Protein AF-A0A812WTE7-F1 (afdb_monomer)

Sequence (264 aa):
MRVSRVVPVPRLCFVWAKAYVKGFHSCDSLLTLWAFVLYSMMILNFAKSTACGHRVMSTLCAWEPDPDFPHRAPLRVKLFNLLLPLFMFSWNAIGIHWARLSTAPQVPRLVCQEESQGVIDAILAFATVNIALTVFMFLNIVGLAYFFRMLLRMGVVQSSKAAPEGSLEASTEKVTAEAAKLADSPQCPICLEDFSDADESQEISRSQTMRKSPPHLDSLQSLPECTSKLSTVVRCKCHLQFFGRVLMAGVFWEFQIACCHEGP

Secondary structure (DSSP, 8-state):
-------SHHHHHHHHHHHHHTTGGGT-HHHHHHHHHHHHHHHHHHHHHSHHHHHHHHHHHT----SSS-PPPPHHHHHHHHHHHHHHHHHHHHHHHHHHHHT-TTS--HHHHHHHHHHHHHHHHHHHHHHHHHHHHHHHHHHHHHHHHHHHHTT----TTSPPTTHHHHH-----TT-TT----SB-TTT--BGGGS-GGGHHHHTTS-S-------------------------SSHHHHHHHHHHHSHHHHHHHHTT----

Radius of gyration: 29.05 Å; Cα contacts (8 Å, |Δi|>4): 75; chains: 1; bounding box: 59×69×78 Å

Mean predicted aligned error: 14.69 Å

pLDDT: mean 71.2, std 20.79, range [29.66, 96.19]

Structure (mmCIF, N/CA/C/O backbone):
data_AF-A0A812WTE7-F1
#
_entry.id   AF-A0A812WTE7-F1
#
loop_
_atom_site.group_PDB
_atom_site.id
_atom_site.type_symbol
_atom_site.label_atom_id
_atom_site.label_alt_id
_atom_site.label_comp_id
_atom_site.label_asym_id
_atom_site.label_entity_id
_atom_site.label_seq_id
_atom_site.pdbx_PDB_ins_code
_atom_site.Cartn_x
_atom_site.Cartn_y
_atom_site.Cartn_z
_atom_site.occupancy
_atom_site.B_iso_or_equiv
_atom_site.auth_seq_id
_atom_site.auth_comp_id
_atom_site.auth_asym_id
_atom_site.auth_atom_id
_atom_site.pdbx_PDB_model_num
ATOM 1 N N . MET A 1 1 ? 5.191 29.343 -5.037 1.00 33.34 1 MET A N 1
ATOM 2 C CA . MET A 1 1 ? 4.428 29.014 -3.812 1.00 33.34 1 MET A CA 1
ATOM 3 C C . MET A 1 1 ? 4.427 27.502 -3.612 1.00 33.34 1 MET A C 1
ATOM 5 O O . MET A 1 1 ? 3.840 26.795 -4.419 1.00 33.34 1 MET A O 1
ATOM 9 N N . ARG A 1 2 ? 5.136 26.982 -2.599 1.00 36.09 2 ARG A N 1
ATOM 10 C CA . ARG A 1 2 ? 5.030 25.570 -2.192 1.00 36.09 2 ARG A CA 1
ATOM 11 C C . ARG A 1 2 ? 3.821 25.459 -1.276 1.00 36.09 2 ARG A C 1
ATOM 13 O O . ARG A 1 2 ? 3.904 25.831 -0.112 1.00 36.09 2 ARG A O 1
ATOM 20 N N . VAL A 1 3 ? 2.699 24.983 -1.808 1.00 37.34 3 VAL A N 1
ATOM 21 C CA . VAL A 1 3 ? 1.580 24.547 -0.972 1.00 37.34 3 VAL A CA 1
ATOM 22 C C . VAL A 1 3 ? 2.053 23.281 -0.267 1.00 37.34 3 VAL A C 1
ATOM 24 O O . VAL A 1 3 ? 1.977 22.183 -0.817 1.00 37.34 3 VAL A O 1
ATOM 27 N N . SER A 1 4 ? 2.615 23.445 0.929 1.00 40.03 4 SER A N 1
ATOM 28 C CA . SER A 1 4 ? 2.813 22.350 1.870 1.00 40.03 4 SER A CA 1
ATOM 29 C C . SER A 1 4 ? 1.424 21.855 2.254 1.00 40.03 4 SER A C 1
ATOM 31 O O . SER A 1 4 ? 0.828 22.338 3.212 1.00 40.03 4 SER A O 1
ATOM 33 N N . ARG A 1 5 ? 0.866 20.939 1.452 1.00 46.59 5 ARG A N 1
ATOM 34 C CA . ARG A 1 5 ? -0.307 20.155 1.836 1.00 46.59 5 ARG A CA 1
ATOM 35 C C . ARG A 1 5 ? 0.130 19.345 3.042 1.00 46.59 5 ARG A C 1
ATOM 37 O O . ARG A 1 5 ? 0.776 18.310 2.895 1.00 46.59 5 ARG A O 1
ATOM 44 N N . VAL A 1 6 ? -0.126 19.894 4.226 1.00 42.09 6 VAL A N 1
ATOM 45 C CA . VAL A 1 6 ? 0.035 19.197 5.494 1.00 42.09 6 VAL A CA 1
ATOM 46 C C . VAL A 1 6 ? -0.767 17.917 5.348 1.00 42.09 6 VAL A C 1
ATOM 48 O O . VAL A 1 6 ? -1.988 17.953 5.212 1.00 42.09 6 VAL A O 1
ATOM 51 N N . VAL A 1 7 ? -0.032 16.811 5.250 1.00 48.34 7 VAL A N 1
ATOM 52 C CA . VAL A 1 7 ? -0.570 15.466 5.107 1.00 48.34 7 VAL A CA 1
ATOM 53 C C . VAL A 1 7 ? -1.540 15.279 6.269 1.00 48.34 7 VAL A C 1
ATOM 55 O O . VAL A 1 7 ? -1.127 15.487 7.400 1.00 48.34 7 VAL A O 1
ATOM 58 N N . PRO A 1 8 ? -2.808 14.954 6.033 1.00 56.16 8 PRO A N 1
ATOM 59 C CA . PRO A 1 8 ? -3.830 14.881 7.084 1.00 56.16 8 PRO A CA 1
ATOM 60 C C . PRO A 1 8 ? -3.852 13.548 7.871 1.00 56.16 8 PRO A C 1
ATOM 62 O O . PRO A 1 8 ? -4.651 13.375 8.790 1.00 56.16 8 PRO A O 1
ATOM 65 N N . VAL A 1 9 ? -2.886 12.658 7.622 1.00 57.25 9 VAL A N 1
ATOM 66 C CA . VAL A 1 9 ? -2.536 11.490 8.463 1.00 57.25 9 VAL A CA 1
ATOM 67 C C . VAL A 1 9 ? -2.449 11.791 9.979 1.00 57.25 9 VAL A C 1
ATOM 69 O O . VAL A 1 9 ? -2.986 11.009 10.764 1.00 57.25 9 VAL A O 1
ATOM 72 N N . PRO A 1 10 ? -1.874 12.921 10.440 1.00 64.88 10 PRO A N 1
ATOM 73 C CA . PRO A 1 10 ? -1.821 13.276 11.854 1.00 64.88 10 PRO A CA 1
ATOM 74 C C . PRO A 1 10 ? -3.201 13.464 12.484 1.00 64.88 10 PRO A C 1
ATOM 76 O O . PRO A 1 10 ? -3.334 13.254 13.684 1.00 64.88 10 PRO A O 1
ATOM 79 N N . ARG A 1 11 ? -4.239 13.830 11.711 1.00 66.25 11 ARG A N 1
ATOM 80 C CA . ARG A 1 11 ? -5.594 14.013 12.256 1.00 66.25 11 ARG A CA 1
ATOM 81 C C . ARG A 1 11 ? -6.231 12.683 12.645 1.00 66.25 11 ARG A C 1
ATOM 83 O O . ARG A 1 11 ? -6.801 12.601 13.725 1.00 66.25 11 ARG A O 1
ATOM 90 N N . LEU A 1 12 ? -6.065 11.638 11.832 1.00 66.25 12 LEU A N 1
ATOM 91 C CA . LEU A 1 12 ? -6.505 10.282 12.184 1.00 66.25 12 LEU A CA 1
ATOM 92 C C . LEU A 1 12 ? -5.739 9.750 13.398 1.00 66.25 12 LEU A C 1
ATOM 94 O O . LEU A 1 12 ? -6.355 9.212 14.312 1.00 66.25 12 LEU A O 1
ATOM 98 N N . CYS A 1 13 ? -4.417 9.956 13.466 1.00 69.19 13 CYS A N 1
ATOM 99 C CA . CYS A 1 13 ? -3.645 9.656 14.680 1.00 69.19 13 CYS A CA 1
ATOM 100 C C . CYS A 1 13 ? -4.197 10.379 15.906 1.00 69.19 13 CYS A C 1
ATOM 102 O O . CYS A 1 13 ? -4.278 9.794 16.977 1.00 69.19 13 CYS A O 1
ATOM 104 N N . PHE A 1 14 ? -4.580 11.644 15.752 1.00 71.75 14 PHE A N 1
ATOM 105 C CA . PHE A 1 14 ? -5.046 12.468 16.857 1.00 71.75 14 PHE A CA 1
ATOM 106 C C . PHE A 1 14 ? -6.433 12.056 17.363 1.00 71.75 14 PHE A C 1
ATOM 108 O O . PHE A 1 14 ? -6.634 11.961 18.573 1.00 71.75 14 PHE A O 1
ATOM 115 N N . VAL A 1 15 ? -7.375 11.769 16.457 1.00 73.19 15 VAL A N 1
ATOM 116 C CA . VAL A 1 15 ? -8.711 11.257 16.814 1.00 73.19 15 VAL A CA 1
ATOM 117 C C . VAL A 1 15 ? -8.585 9.937 17.567 1.00 73.19 15 VAL A C 1
ATOM 119 O O . VAL A 1 15 ? -9.208 9.753 18.610 1.00 73.19 15 VAL A O 1
ATOM 122 N N . TRP A 1 16 ? -7.718 9.047 17.093 1.00 74.06 16 TRP A N 1
ATOM 123 C CA . TRP A 1 16 ? -7.553 7.736 17.703 1.00 74.06 16 TRP A CA 1
ATOM 124 C C . TRP A 1 16 ? -6.757 7.774 19.003 1.00 74.06 16 TRP A C 1
ATOM 126 O O . TRP A 1 16 ? -7.120 7.098 19.955 1.00 74.06 16 TRP A O 1
ATOM 136 N N . ALA A 1 17 ? -5.736 8.629 19.105 1.00 77.88 17 ALA A N 1
ATOM 137 C CA . ALA A 1 17 ? -5.057 8.890 20.371 1.00 77.88 17 ALA A CA 1
ATOM 138 C C . ALA A 1 17 ? -6.042 9.415 21.427 1.00 77.88 17 ALA A C 1
ATOM 140 O O . ALA A 1 17 ? -6.010 8.969 22.570 1.00 77.88 17 ALA A O 1
ATOM 141 N N . LYS A 1 18 ? -6.972 10.303 21.043 1.00 79.50 18 LYS A N 1
ATOM 142 C CA . LYS A 1 18 ? -8.054 10.744 21.935 1.00 79.50 18 LYS A CA 1
ATOM 143 C C . LYS A 1 18 ? -8.987 9.598 22.332 1.00 79.50 18 LYS A C 1
ATOM 145 O O . LYS A 1 18 ? -9.309 9.489 23.512 1.00 79.50 18 LYS A O 1
ATOM 150 N N . ALA A 1 19 ? -9.401 8.753 21.387 1.00 73.88 19 ALA A N 1
ATOM 151 C CA . ALA A 1 19 ? -10.236 7.584 21.676 1.00 73.88 19 ALA A CA 1
ATOM 152 C C . ALA A 1 19 ? -9.528 6.597 22.625 1.00 73.88 19 ALA A C 1
ATOM 154 O O . ALA A 1 19 ? -10.125 6.113 23.582 1.00 73.88 19 ALA A O 1
ATOM 155 N N . TYR A 1 20 ? -8.230 6.371 22.419 1.00 78.50 20 TYR A N 1
ATOM 156 C CA . TYR A 1 20 ? -7.406 5.503 23.254 1.00 78.50 20 TYR A CA 1
ATOM 157 C C . TYR A 1 20 ? -7.292 6.017 24.696 1.00 78.50 20 TYR A C 1
ATOM 159 O O . TYR A 1 20 ? -7.477 5.254 25.645 1.00 78.50 20 TYR A O 1
ATOM 167 N N . VAL A 1 21 ? -7.046 7.323 24.869 1.00 78.56 21 VAL A N 1
ATOM 168 C CA . VAL A 1 21 ? -6.943 7.971 26.191 1.00 78.56 21 VAL A CA 1
ATOM 169 C C . VAL A 1 21 ? -8.254 7.882 26.977 1.00 78.56 21 VAL A C 1
ATOM 171 O O . VAL A 1 21 ? -8.219 7.783 28.199 1.00 78.56 21 VAL A O 1
ATOM 174 N N . LYS A 1 22 ? -9.405 7.847 26.297 1.00 81.38 22 LYS A N 1
ATOM 175 C CA . LYS A 1 22 ? -10.724 7.709 26.934 1.00 81.38 22 LYS A CA 1
ATOM 176 C C . LYS A 1 22 ? -11.049 6.295 27.445 1.00 81.38 22 LYS A C 1
ATOM 178 O O . LYS A 1 22 ? -12.164 6.063 27.885 1.00 81.38 22 LYS A O 1
ATOM 183 N N . GLY A 1 23 ? -10.100 5.355 27.430 1.00 77.00 23 GLY A N 1
ATOM 184 C CA . GLY A 1 23 ? -10.293 4.037 28.048 1.00 77.00 23 GLY A CA 1
ATOM 185 C C . GLY A 1 23 ? -10.816 2.950 27.109 1.00 77.00 23 GLY A C 1
ATOM 186 O O . GLY A 1 23 ? -11.170 1.876 27.571 1.00 77.00 23 GLY A O 1
ATOM 187 N N . PHE A 1 24 ? -10.788 3.165 25.791 1.00 77.25 24 PHE A N 1
ATOM 188 C CA . PHE A 1 24 ? -11.260 2.192 24.793 1.00 77.25 24 PHE A CA 1
ATOM 189 C C . PHE A 1 24 ? -10.605 0.792 24.904 1.00 77.25 24 PHE A C 1
ATOM 191 O O . PHE A 1 24 ? -11.204 -0.219 24.535 1.00 77.25 24 PHE A O 1
ATOM 198 N N . HIS A 1 25 ? -9.393 0.710 25.467 1.00 78.25 25 HIS A N 1
ATOM 199 C CA . HIS A 1 25 ? -8.638 -0.537 25.635 1.00 78.25 25 HIS A CA 1
ATOM 200 C C . HIS A 1 25 ? -9.327 -1.584 26.529 1.00 78.25 25 HIS A C 1
ATOM 202 O O . HIS A 1 25 ? -9.076 -2.775 26.355 1.00 78.25 25 HIS A O 1
ATOM 208 N N . SER A 1 26 ? -10.176 -1.170 27.476 1.00 81.69 26 SER A N 1
ATOM 209 C CA . SER A 1 26 ? -10.893 -2.093 28.369 1.00 81.69 26 SER A CA 1
ATOM 210 C C . SER A 1 26 ? -12.128 -2.712 27.709 1.00 81.69 26 SER A C 1
ATOM 212 O O . SER A 1 26 ? -12.563 -3.790 28.110 1.00 81.69 26 SER A O 1
ATOM 214 N N . CYS A 1 27 ? -12.665 -2.056 26.678 1.00 81.81 27 CYS A N 1
ATOM 215 C CA . CYS A 1 27 ? -13.905 -2.441 26.017 1.00 81.81 27 CYS A CA 1
ATOM 216 C C . CYS A 1 27 ? -13.696 -3.442 24.879 1.00 81.81 27 CYS A C 1
ATOM 218 O O . CYS A 1 27 ? -14.441 -4.417 24.788 1.00 81.81 27 CYS A O 1
ATOM 220 N N . ASP A 1 28 ? -12.688 -3.226 24.025 1.00 85.44 28 ASP A N 1
ATOM 221 C CA . ASP A 1 28 ? -12.445 -4.084 22.862 1.00 85.44 28 ASP A CA 1
ATOM 222 C C . ASP A 1 28 ? -10.952 -4.243 22.546 1.00 85.44 28 ASP A C 1
ATOM 224 O O . ASP A 1 28 ? -10.323 -3.457 21.825 1.00 85.44 28 ASP A O 1
ATOM 228 N N . SER A 1 29 ? -10.372 -5.322 23.076 1.00 89.88 29 SER A N 1
ATOM 229 C CA . SER A 1 29 ? -8.964 -5.679 22.877 1.00 89.88 29 SER A CA 1
ATOM 230 C C . SER A 1 29 ? -8.633 -5.988 21.414 1.00 89.88 29 SER A C 1
ATOM 232 O O . SER A 1 29 ? -7.568 -5.601 20.934 1.00 89.88 29 SER A O 1
ATOM 234 N N . LEU A 1 30 ? -9.552 -6.622 20.676 1.00 91.62 30 LEU A N 1
ATOM 235 C CA . LEU A 1 30 ? -9.362 -6.965 19.262 1.00 91.62 30 LEU A CA 1
ATOM 236 C C . LEU A 1 30 ? -9.292 -5.721 18.372 1.00 91.62 30 LEU A C 1
ATOM 238 O O . LEU A 1 30 ? -8.379 -5.589 17.558 1.00 91.62 30 LEU A O 1
ATOM 242 N N . LEU A 1 31 ? -10.217 -4.776 18.553 1.00 90.06 31 LEU A N 1
ATOM 243 C CA . LEU A 1 31 ? -10.244 -3.541 17.767 1.00 90.06 31 LEU A CA 1
ATOM 244 C C . LEU A 1 31 ? -9.063 -2.623 18.122 1.00 90.06 31 LEU A C 1
ATOM 246 O O . LEU A 1 31 ? -8.487 -1.968 17.251 1.00 90.06 31 LEU A O 1
ATOM 250 N N . THR A 1 32 ? -8.647 -2.644 19.390 1.00 90.44 32 THR A N 1
ATOM 251 C CA . THR A 1 32 ? -7.436 -1.963 19.862 1.00 90.44 32 THR A CA 1
ATOM 252 C C . THR A 1 32 ? -6.178 -2.552 19.217 1.00 90.44 32 THR A C 1
ATOM 254 O O . THR A 1 32 ? -5.343 -1.801 18.709 1.00 90.44 32 THR A O 1
ATOM 257 N N . LEU A 1 33 ? -6.052 -3.885 19.165 1.00 92.69 33 LEU A N 1
ATOM 258 C CA . LEU A 1 33 ? -4.953 -4.570 18.478 1.00 92.69 33 LEU A CA 1
ATOM 259 C C . LEU A 1 33 ? -4.942 -4.241 16.981 1.00 92.69 33 LEU A C 1
ATOM 261 O O . LEU A 1 33 ? -3.888 -3.926 16.423 1.00 92.69 33 LEU A O 1
ATOM 265 N N . TRP A 1 34 ? -6.113 -4.283 16.339 1.00 93.75 34 TRP A N 1
ATOM 266 C CA . TRP A 1 34 ? -6.269 -3.938 14.929 1.00 93.75 34 TRP A CA 1
ATOM 267 C C . TRP A 1 34 ? -5.695 -2.558 14.620 1.00 93.75 34 TRP A C 1
ATOM 269 O O . TRP A 1 34 ? -4.848 -2.409 13.733 1.00 93.75 34 TRP A O 1
ATOM 279 N N . ALA A 1 35 ? -6.117 -1.561 15.388 1.00 90.44 35 ALA A N 1
ATOM 280 C CA . ALA A 1 35 ? -5.677 -0.199 15.187 1.00 90.44 35 ALA A CA 1
ATOM 281 C C . ALA A 1 35 ? -4.197 -0.015 15.524 1.00 90.44 35 ALA A C 1
ATOM 283 O O . ALA A 1 35 ? -3.497 0.658 14.776 1.00 90.44 35 ALA A O 1
ATOM 284 N N . PHE A 1 36 ? -3.682 -0.644 16.585 1.00 90.44 36 PHE A N 1
ATOM 285 C CA . PHE A 1 36 ? -2.260 -0.573 16.928 1.00 90.44 36 PHE A CA 1
ATOM 286 C C . PHE A 1 36 ? -1.365 -1.061 15.780 1.00 90.44 36 PHE A C 1
ATOM 288 O O . PHE A 1 36 ? -0.376 -0.409 15.427 1.00 90.44 36 PHE A O 1
ATOM 295 N N . VAL A 1 37 ? -1.733 -2.179 15.150 1.00 91.75 37 VAL A N 1
ATOM 296 C CA . VAL A 1 37 ? -1.025 -2.702 13.973 1.00 91.75 37 VAL A CA 1
ATOM 297 C C . VAL A 1 37 ? -1.152 -1.737 12.795 1.00 91.75 37 VAL A C 1
ATOM 299 O O . VAL A 1 37 ? -0.158 -1.463 12.121 1.00 91.75 37 VAL A O 1
ATOM 302 N N . LEU A 1 38 ? -2.336 -1.162 12.574 1.00 90.31 38 LEU A N 1
ATOM 303 C CA . LEU A 1 38 ? -2.559 -0.189 11.507 1.00 90.31 38 LEU A CA 1
ATOM 304 C C . LEU A 1 38 ? -1.720 1.087 11.692 1.00 90.31 38 LEU A C 1
ATOM 306 O O . LEU A 1 38 ? -1.078 1.546 10.746 1.00 90.31 38 LEU A O 1
ATOM 310 N N . TYR A 1 39 ? -1.658 1.620 12.914 1.00 86.94 39 TYR A N 1
ATOM 311 C CA . TYR A 1 39 ? -0.809 2.758 13.267 1.00 86.94 39 TYR A CA 1
ATOM 312 C C . TYR A 1 39 ? 0.662 2.444 13.073 1.00 86.94 39 TYR A C 1
ATOM 314 O O . TYR A 1 39 ? 1.380 3.229 12.455 1.00 86.94 39 TYR A O 1
ATOM 322 N N . SER A 1 40 ? 1.102 1.281 13.545 1.00 88.88 40 SER A N 1
ATOM 323 C CA . SER A 1 40 ? 2.483 0.833 13.385 1.00 88.88 40 SER A CA 1
ATOM 324 C C . SER A 1 40 ? 2.857 0.734 11.904 1.00 88.88 40 SER A C 1
ATOM 326 O O . SER A 1 40 ? 3.875 1.279 11.485 1.00 88.88 40 SER A O 1
ATOM 328 N N . MET A 1 41 ? 1.994 0.141 11.073 1.00 87.38 41 MET A N 1
ATOM 329 C CA . MET A 1 41 ? 2.184 0.072 9.619 1.00 87.38 41 MET A CA 1
ATOM 330 C C . MET A 1 41 ? 2.201 1.453 8.962 1.00 87.38 41 MET A C 1
ATOM 332 O O . MET A 1 41 ? 3.002 1.706 8.061 1.00 87.38 41 MET A O 1
ATOM 336 N N . MET A 1 42 ? 1.354 2.377 9.409 1.00 84.62 42 MET A N 1
ATOM 337 C CA . MET A 1 42 ? 1.340 3.746 8.902 1.00 84.62 42 MET A CA 1
ATOM 338 C C . MET A 1 42 ? 2.624 4.503 9.261 1.00 84.62 42 MET A C 1
ATOM 340 O O . MET A 1 42 ? 3.192 5.176 8.401 1.00 84.62 42 MET A O 1
ATOM 344 N N . ILE A 1 43 ? 3.124 4.343 10.489 1.00 85.38 43 ILE A N 1
ATOM 345 C CA . ILE A 1 43 ? 4.408 4.900 10.930 1.00 85.38 43 ILE A CA 1
ATOM 346 C C . ILE A 1 43 ? 5.551 4.306 10.107 1.00 85.38 43 ILE A C 1
ATOM 348 O O . ILE A 1 43 ? 6.399 5.057 9.636 1.00 85.38 43 ILE A O 1
ATOM 352 N N . LEU A 1 44 ? 5.559 2.993 9.863 1.00 83.00 44 LEU A N 1
ATOM 353 C CA . LEU A 1 44 ? 6.568 2.340 9.022 1.00 83.00 44 LEU A CA 1
ATOM 354 C C . LEU A 1 44 ? 6.524 2.847 7.574 1.00 83.00 44 LEU A C 1
ATOM 356 O O . LEU A 1 44 ? 7.567 3.141 6.990 1.00 83.00 44 LEU A O 1
ATOM 360 N N . ASN A 1 45 ? 5.330 3.012 6.999 1.00 82.31 45 ASN A N 1
ATOM 361 C CA . ASN A 1 45 ? 5.157 3.578 5.659 1.00 82.31 45 ASN A CA 1
ATOM 362 C C . ASN A 1 45 ? 5.612 5.040 5.588 1.00 82.31 45 ASN A C 1
ATOM 364 O O . ASN A 1 45 ? 6.260 5.444 4.620 1.00 82.31 45 ASN A O 1
ATOM 368 N N . PHE A 1 46 ? 5.327 5.829 6.625 1.00 83.44 46 PHE A N 1
ATOM 369 C CA . PHE A 1 46 ? 5.820 7.196 6.726 1.00 83.44 46 PHE A CA 1
ATOM 370 C C .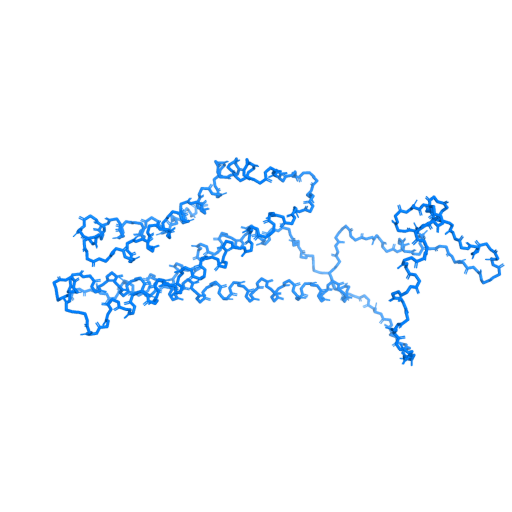 PHE A 1 46 ? 7.344 7.218 6.858 1.00 83.44 46 PHE A C 1
ATOM 372 O O . PHE A 1 46 ? 8.014 7.907 6.089 1.00 83.44 46 PHE A O 1
ATOM 379 N N . ALA A 1 47 ? 7.906 6.399 7.748 1.00 83.06 47 ALA A N 1
ATOM 380 C CA . ALA A 1 47 ? 9.341 6.256 7.937 1.00 83.06 47 ALA A CA 1
ATOM 381 C C . ALA A 1 47 ? 10.027 5.878 6.622 1.00 83.06 47 ALA A C 1
ATOM 383 O O . ALA A 1 47 ? 11.013 6.521 6.275 1.00 83.06 47 ALA A O 1
ATOM 384 N N . LYS A 1 48 ? 9.463 4.950 5.832 1.00 81.56 48 LYS A N 1
ATOM 385 C CA . LYS A 1 48 ? 9.956 4.562 4.494 1.00 81.56 48 LYS A CA 1
ATOM 386 C C . LYS A 1 48 ? 10.112 5.748 3.536 1.00 81.56 48 LYS A C 1
ATOM 388 O O . LYS A 1 48 ? 11.001 5.724 2.693 1.00 81.56 48 LYS A O 1
ATOM 393 N N . SER A 1 49 ? 9.278 6.782 3.663 1.00 80.25 49 SER A N 1
ATOM 394 C CA . SER A 1 49 ? 9.376 8.001 2.845 1.00 80.25 49 SER A CA 1
ATOM 395 C C . SER A 1 49 ? 10.467 8.979 3.303 1.00 80.25 49 SER A C 1
ATOM 397 O O . SER A 1 49 ? 10.812 9.908 2.573 1.00 80.25 49 SER A O 1
ATOM 399 N N . THR A 1 50 ? 11.024 8.769 4.497 1.00 87.44 50 THR A N 1
ATOM 400 C CA . THR A 1 50 ? 12.116 9.571 5.060 1.00 87.44 50 THR A CA 1
ATOM 401 C C . THR A 1 50 ? 13.482 8.953 4.750 1.00 87.44 50 THR A C 1
ATOM 403 O O . THR A 1 50 ? 13.597 7.755 4.487 1.00 87.44 50 THR A O 1
ATOM 406 N N . ALA A 1 51 ? 14.550 9.751 4.858 1.00 87.12 51 ALA A N 1
ATOM 407 C CA . ALA A 1 51 ? 15.927 9.259 4.729 1.00 87.12 51 ALA A CA 1
ATOM 408 C C . ALA A 1 51 ? 16.246 8.128 5.728 1.00 87.12 51 ALA A C 1
ATOM 410 O O . ALA A 1 51 ? 17.009 7.216 5.415 1.00 87.12 51 ALA A O 1
ATOM 411 N N . CYS A 1 52 ? 15.620 8.155 6.911 1.00 84.62 52 CYS A N 1
ATOM 412 C CA . CYS A 1 52 ? 15.750 7.099 7.911 1.00 84.62 52 CYS A CA 1
ATOM 413 C C . CYS A 1 52 ? 15.178 5.767 7.404 1.00 84.62 52 CYS A C 1
ATOM 415 O O . CYS A 1 52 ? 15.843 4.737 7.488 1.00 84.62 52 CYS A O 1
ATOM 417 N N . GLY A 1 53 ? 13.989 5.775 6.795 1.00 82.06 53 GLY A N 1
ATOM 418 C CA . GLY A 1 53 ? 13.398 4.546 6.267 1.00 82.06 53 GLY A CA 1
ATOM 419 C C . GLY A 1 53 ? 14.146 3.970 5.074 1.00 82.06 53 GLY A C 1
ATOM 420 O O . GLY A 1 53 ? 14.155 2.752 4.920 1.00 82.06 53 GLY A O 1
ATOM 421 N N . HIS A 1 54 ? 14.828 4.799 4.277 1.00 83.50 54 HIS A N 1
ATOM 422 C CA . HIS A 1 54 ? 15.727 4.287 3.240 1.00 83.50 54 HIS A CA 1
ATOM 423 C C . HIS A 1 54 ? 16.871 3.464 3.850 1.00 83.50 54 HIS A C 1
ATOM 425 O O . HIS A 1 54 ? 17.156 2.371 3.369 1.00 83.50 54 HIS A O 1
ATOM 431 N N . ARG A 1 55 ? 17.468 3.935 4.958 1.00 87.50 55 ARG A N 1
ATOM 432 C CA . ARG A 1 55 ? 18.500 3.181 5.690 1.00 87.50 55 ARG A CA 1
ATOM 433 C C . ARG A 1 55 ? 17.945 1.881 6.259 1.00 87.50 55 ARG A C 1
ATOM 435 O O . ARG A 1 55 ? 18.521 0.836 6.007 1.00 87.50 55 ARG A O 1
ATOM 442 N N . VAL A 1 56 ? 16.796 1.927 6.939 1.00 84.25 56 VAL A N 1
ATOM 443 C CA . VAL A 1 56 ? 16.158 0.724 7.509 1.00 84.25 56 VAL A CA 1
ATOM 444 C C . VAL A 1 56 ? 15.846 -0.310 6.426 1.00 84.25 56 VAL A C 1
ATOM 446 O O . VAL A 1 56 ? 16.144 -1.489 6.598 1.00 84.25 56 VAL A O 1
ATOM 449 N N . MET A 1 57 ? 15.285 0.115 5.290 1.00 80.94 57 MET A N 1
ATOM 450 C CA . MET A 1 57 ? 14.997 -0.790 4.175 1.00 80.94 57 MET A CA 1
ATOM 451 C C . MET A 1 57 ? 16.274 -1.344 3.541 1.00 80.94 57 MET A C 1
ATOM 453 O O . MET A 1 57 ? 16.293 -2.526 3.204 1.00 80.94 57 MET A O 1
ATOM 457 N N . SER A 1 58 ? 17.331 -0.533 3.420 1.00 85.75 58 SER A N 1
ATOM 458 C CA . SER A 1 58 ? 18.642 -0.997 2.950 1.00 85.75 58 SER A CA 1
ATOM 459 C C . SER A 1 58 ? 19.199 -2.080 3.879 1.00 85.75 58 SER A C 1
ATOM 461 O O . SER A 1 58 ? 19.555 -3.158 3.405 1.00 85.75 58 SER A O 1
ATOM 463 N N . THR A 1 59 ? 19.144 -1.870 5.200 1.00 86.81 59 THR A N 1
ATOM 464 C CA . THR A 1 59 ? 19.593 -2.853 6.198 1.00 86.81 59 THR A CA 1
ATOM 465 C C . THR A 1 59 ? 18.765 -4.139 6.159 1.00 86.81 59 THR A C 1
ATOM 467 O O . THR A 1 59 ? 19.330 -5.227 6.148 1.00 86.81 59 THR A O 1
ATOM 470 N N . LEU A 1 60 ? 17.431 -4.041 6.106 1.00 84.06 60 LEU A N 1
ATOM 471 C CA . LEU A 1 60 ? 16.541 -5.210 6.111 1.00 84.06 60 LEU A CA 1
ATOM 472 C C . LEU A 1 60 ? 16.608 -6.018 4.810 1.00 84.06 60 LEU A C 1
ATOM 474 O O . LEU A 1 60 ? 16.504 -7.241 4.832 1.00 84.06 60 LEU A O 1
ATOM 478 N N . CYS A 1 61 ? 16.737 -5.345 3.666 1.00 82.56 61 CYS A N 1
ATOM 479 C CA . CYS A 1 61 ? 16.714 -6.004 2.359 1.00 82.56 61 CYS A CA 1
ATOM 480 C C . CYS A 1 61 ? 18.110 -6.344 1.822 1.00 82.56 61 CYS A C 1
ATOM 482 O O . CYS A 1 61 ? 18.193 -7.023 0.785 1.00 82.56 61 CYS A O 1
ATOM 484 N N . ALA A 1 62 ? 19.170 -5.850 2.478 1.00 88.94 62 ALA A N 1
ATOM 485 C CA . ALA A 1 62 ? 20.538 -5.819 1.961 1.00 88.94 62 ALA A CA 1
ATOM 486 C C . ALA A 1 62 ? 20.537 -5.411 0.477 1.00 88.94 62 ALA A C 1
ATOM 488 O O . ALA A 1 62 ? 21.035 -6.130 -0.393 1.00 88.94 62 ALA A O 1
ATOM 489 N N . TRP A 1 63 ? 19.798 -4.343 0.168 1.00 87.69 63 TRP A N 1
ATOM 490 C CA . TRP A 1 63 ? 19.591 -3.874 -1.196 1.00 87.69 63 TRP A CA 1
ATOM 491 C C . TRP A 1 63 ? 19.525 -2.356 -1.211 1.00 87.69 63 TRP A C 1
ATOM 493 O O . TRP A 1 63 ? 18.585 -1.761 -0.681 1.00 87.69 63 TRP A O 1
ATOM 503 N N . GLU A 1 64 ? 20.517 -1.757 -1.857 1.00 88.75 64 GLU A N 1
ATOM 504 C CA . GLU A 1 64 ? 20.603 -0.325 -2.082 1.00 88.75 64 GLU A CA 1
ATOM 505 C C . GLU A 1 64 ? 20.432 -0.057 -3.584 1.00 88.75 64 GLU A C 1
ATOM 507 O O . GLU A 1 64 ? 21.159 -0.638 -4.394 1.00 88.75 64 GLU A O 1
ATOM 512 N N . PRO A 1 65 ? 19.423 0.733 -3.993 1.00 83.94 65 PRO A N 1
ATOM 513 C CA . PRO A 1 65 ? 19.252 1.092 -5.391 1.00 83.94 65 PRO A CA 1
ATOM 514 C C . PRO A 1 65 ? 20.387 2.019 -5.832 1.00 83.94 65 PRO A C 1
ATOM 516 O O . PRO A 1 65 ? 20.458 3.161 -5.384 1.00 83.94 65 PRO A O 1
ATOM 519 N N . ASP A 1 66 ? 21.232 1.538 -6.740 1.00 86.62 66 ASP A N 1
ATOM 520 C CA . ASP A 1 66 ? 22.231 2.365 -7.412 1.00 86.62 66 ASP A CA 1
ATOM 521 C C . ASP A 1 66 ? 21.521 3.338 -8.387 1.00 86.62 66 ASP A C 1
ATOM 523 O O . ASP A 1 66 ? 20.747 2.892 -9.251 1.00 86.62 66 ASP A O 1
ATOM 527 N N . PRO A 1 67 ? 21.695 4.667 -8.229 1.00 87.06 67 PRO A N 1
ATOM 528 C CA . PRO A 1 67 ? 21.065 5.662 -9.094 1.00 87.06 67 PRO A CA 1
ATOM 529 C C . PRO A 1 67 ? 21.624 5.666 -10.524 1.00 87.06 67 PRO A C 1
ATOM 531 O O . PRO A 1 67 ? 20.887 6.022 -11.452 1.00 87.06 67 PRO A O 1
ATOM 534 N N . ASP A 1 68 ? 22.882 5.268 -10.706 1.00 91.69 68 ASP A N 1
ATOM 535 C CA . ASP A 1 68 ? 23.580 5.292 -11.990 1.00 91.69 68 ASP A CA 1
ATOM 536 C C . ASP A 1 68 ? 23.270 4.026 -12.794 1.00 91.69 68 ASP A C 1
ATOM 538 O O . ASP A 1 68 ? 22.994 4.085 -14.000 1.00 91.69 68 ASP A O 1
ATOM 542 N N . PHE A 1 69 ? 23.187 2.890 -12.100 1.00 81.00 69 PHE A N 1
ATOM 543 C CA . PHE A 1 69 ? 22.877 1.591 -12.688 1.00 81.00 69 PHE A CA 1
ATOM 544 C C . PHE A 1 69 ? 21.650 0.975 -12.012 1.00 81.00 69 PHE A C 1
ATOM 546 O O . PHE A 1 69 ? 21.786 0.192 -11.072 1.00 81.00 69 PHE A O 1
ATOM 553 N N . PRO A 1 70 ? 20.422 1.270 -12.490 1.00 81.44 70 PRO A N 1
ATOM 554 C CA . PRO A 1 70 ? 19.205 0.728 -11.900 1.00 81.44 70 PRO A CA 1
ATOM 555 C C . PRO A 1 70 ? 19.116 -0.780 -12.161 1.00 81.44 70 PRO A C 1
ATOM 557 O O . PRO A 1 70 ? 18.474 -1.244 -13.108 1.00 81.44 70 PRO A O 1
ATOM 560 N N . HIS A 1 71 ? 19.768 -1.565 -11.307 1.00 84.19 71 HIS A N 1
ATOM 561 C CA . HIS A 1 71 ? 19.697 -3.010 -11.343 1.00 84.19 71 HIS A CA 1
ATOM 562 C C . HIS A 1 71 ? 18.270 -3.466 -11.051 1.00 84.19 71 HIS A C 1
ATOM 564 O O . HIS A 1 71 ? 17.519 -2.875 -10.265 1.00 84.19 71 HIS A O 1
ATOM 570 N N . ARG A 1 72 ? 17.875 -4.564 -11.698 1.00 85.44 72 ARG A N 1
ATOM 571 C CA . ARG A 1 72 ? 16.563 -5.166 -11.480 1.00 85.44 72 ARG A CA 1
ATOM 572 C C . ARG A 1 72 ? 16.441 -5.550 -10.006 1.00 85.44 72 ARG A C 1
ATOM 574 O O . ARG A 1 72 ? 17.219 -6.362 -9.518 1.00 85.44 72 ARG A O 1
ATOM 581 N N . ALA A 1 73 ? 15.427 -5.016 -9.322 1.00 85.69 73 ALA A N 1
ATOM 582 C CA . ALA A 1 73 ? 15.199 -5.338 -7.916 1.00 85.69 73 ALA A CA 1
ATOM 583 C C . ALA A 1 73 ? 15.110 -6.868 -7.709 1.00 85.69 73 ALA A C 1
ATOM 585 O O . ALA A 1 73 ? 14.417 -7.549 -8.494 1.00 85.69 73 ALA A O 1
ATOM 586 N N . PRO A 1 74 ? 15.776 -7.412 -6.672 1.00 89.62 74 PRO A N 1
ATOM 587 C CA . PRO A 1 74 ? 15.774 -8.840 -6.397 1.00 89.62 74 PRO A CA 1
ATOM 588 C C . PRO A 1 74 ? 14.360 -9.312 -6.048 1.00 89.62 74 PRO A C 1
ATOM 590 O O . PRO A 1 74 ? 13.513 -8.538 -5.588 1.00 89.62 74 PRO A O 1
ATOM 593 N N . LEU A 1 75 ? 14.087 -10.600 -6.270 1.00 87.44 75 LEU A N 1
ATOM 594 C CA . LEU A 1 75 ? 12.746 -11.172 -6.101 1.00 87.44 75 LEU A CA 1
ATOM 595 C C . LEU A 1 75 ? 12.204 -10.970 -4.676 1.00 87.44 75 LEU A C 1
ATOM 597 O O . LEU A 1 75 ? 11.031 -10.644 -4.524 1.00 87.44 75 LEU A O 1
ATOM 601 N N . ARG A 1 76 ? 13.076 -11.018 -3.658 1.00 88.25 76 ARG A N 1
ATOM 602 C CA . ARG A 1 76 ? 12.736 -10.725 -2.253 1.00 88.25 76 ARG A CA 1
ATOM 603 C C . ARG A 1 76 ? 12.123 -9.333 -2.046 1.00 88.25 76 ARG A C 1
ATOM 605 O O . ARG A 1 76 ? 11.104 -9.208 -1.377 1.00 88.25 76 ARG A O 1
ATOM 612 N N . VAL A 1 77 ? 12.677 -8.297 -2.684 1.00 88.00 77 VAL A N 1
ATOM 613 C CA . VAL A 1 77 ? 12.177 -6.913 -2.574 1.00 88.00 77 VAL A CA 1
ATOM 614 C C . VAL A 1 77 ? 10.838 -6.768 -3.296 1.00 88.00 77 VAL A C 1
ATOM 616 O O . VAL A 1 77 ? 9.937 -6.082 -2.816 1.00 88.00 77 VAL A O 1
ATOM 619 N N . LYS A 1 78 ? 10.673 -7.438 -4.443 1.00 87.75 78 LYS A N 1
ATOM 620 C CA . LYS A 1 78 ? 9.397 -7.457 -5.176 1.00 87.75 78 LYS A CA 1
ATOM 621 C C . LYS A 1 78 ? 8.302 -8.151 -4.375 1.00 87.75 78 LYS A C 1
ATOM 623 O O . LYS A 1 78 ? 7.210 -7.605 -4.267 1.00 87.75 78 LYS A O 1
ATOM 628 N N . LEU A 1 79 ? 8.611 -9.313 -3.799 1.00 88.62 79 LEU A N 1
ATOM 629 C CA . LEU A 1 79 ? 7.676 -10.071 -2.980 1.00 88.62 79 LEU A CA 1
ATOM 630 C C . LEU A 1 79 ? 7.288 -9.279 -1.731 1.00 88.62 79 LEU A C 1
ATOM 632 O O . LEU A 1 79 ? 6.106 -9.157 -1.453 1.00 88.62 79 LEU A O 1
ATOM 636 N N . PHE A 1 80 ? 8.243 -8.645 -1.046 1.00 86.50 80 PHE A N 1
ATOM 637 C CA . PHE A 1 80 ? 7.949 -7.772 0.093 1.00 86.50 80 PHE A CA 1
ATOM 638 C C . PHE A 1 80 ? 7.017 -6.608 -0.283 1.00 86.50 80 PHE A C 1
ATOM 640 O O . PHE A 1 80 ? 6.016 -6.366 0.388 1.00 86.50 80 PHE A O 1
ATOM 647 N N . ASN A 1 81 ? 7.300 -5.915 -1.394 1.00 85.12 81 ASN A N 1
ATOM 648 C CA . ASN A 1 81 ? 6.450 -4.822 -1.876 1.00 85.12 81 ASN A CA 1
ATOM 649 C C . ASN A 1 81 ? 5.051 -5.293 -2.322 1.00 85.12 81 ASN A C 1
ATOM 651 O O . ASN A 1 81 ? 4.137 -4.475 -2.338 1.00 85.12 81 ASN A O 1
ATOM 655 N N . LEU A 1 82 ? 4.877 -6.572 -2.676 1.00 86.50 82 LEU A N 1
ATOM 656 C CA . LEU A 1 82 ? 3.579 -7.175 -2.996 1.00 86.50 82 LEU A CA 1
ATOM 657 C C . LEU A 1 82 ? 2.840 -7.669 -1.741 1.00 86.50 82 LEU A C 1
ATOM 659 O O . LEU A 1 82 ? 1.634 -7.479 -1.623 1.00 86.50 82 LEU A O 1
ATOM 663 N N . LEU A 1 83 ? 3.550 -8.284 -0.795 1.00 89.31 83 LEU A N 1
ATOM 664 C CA . LEU A 1 83 ? 2.976 -8.831 0.435 1.00 89.31 83 LEU A CA 1
ATOM 665 C C . LEU A 1 83 ? 2.453 -7.733 1.359 1.00 89.31 83 LEU A C 1
ATOM 667 O O . LEU A 1 83 ? 1.423 -7.920 1.994 1.00 89.31 83 LEU A O 1
ATOM 671 N N . LEU A 1 84 ? 3.120 -6.580 1.415 1.00 86.88 84 LEU A N 1
ATOM 672 C CA . LEU A 1 84 ? 2.717 -5.474 2.283 1.00 86.88 84 LEU A CA 1
ATOM 673 C C . LEU A 1 84 ? 1.300 -4.926 1.979 1.00 86.88 84 LEU A C 1
ATOM 675 O O . LEU A 1 84 ? 0.498 -4.847 2.910 1.00 86.88 84 LEU A O 1
ATOM 679 N N . PRO A 1 85 ? 0.920 -4.592 0.728 1.00 85.50 85 PRO A N 1
ATOM 680 C CA . PRO A 1 85 ? -0.455 -4.190 0.421 1.00 85.50 85 PRO A CA 1
ATOM 681 C C . PRO A 1 85 ? -1.470 -5.332 0.592 1.00 85.50 85 PRO A C 1
ATOM 683 O O . PRO A 1 85 ? -2.587 -5.068 1.029 1.00 85.50 85 PRO A O 1
ATOM 686 N N . LEU A 1 86 ? -1.100 -6.591 0.318 1.00 89.81 86 LEU A N 1
ATOM 687 C CA . LEU A 1 86 ? -1.977 -7.748 0.566 1.00 89.81 86 LEU A CA 1
ATOM 688 C C . LEU A 1 86 ? -2.253 -7.949 2.061 1.00 89.81 86 LEU A C 1
ATOM 690 O O . LEU A 1 86 ? -3.390 -8.216 2.457 1.00 89.81 86 LEU A O 1
ATOM 694 N N . PHE A 1 87 ? -1.228 -7.776 2.894 1.00 92.56 87 PHE A N 1
ATOM 695 C CA . PHE A 1 87 ? -1.356 -7.786 4.343 1.00 92.56 87 PHE A CA 1
ATOM 696 C C . PHE A 1 87 ? -2.278 -6.657 4.809 1.00 92.56 87 PHE A C 1
ATOM 698 O O . PHE A 1 87 ? -3.224 -6.919 5.542 1.00 92.56 87 PHE A O 1
ATOM 705 N N . MET A 1 88 ? -2.072 -5.424 4.327 1.00 89.88 88 MET A N 1
ATOM 706 C CA . MET A 1 88 ? -2.933 -4.285 4.671 1.00 89.88 88 MET A CA 1
ATOM 707 C C . MET A 1 88 ? -4.389 -4.513 4.256 1.00 89.88 88 MET A C 1
ATOM 709 O O . MET A 1 88 ? -5.296 -4.224 5.033 1.00 89.88 88 MET A O 1
ATOM 713 N N . PHE A 1 89 ? -4.631 -5.055 3.063 1.00 92.81 89 PHE A N 1
ATOM 714 C CA . PHE A 1 89 ? -5.972 -5.410 2.601 1.00 92.81 89 PHE A CA 1
ATOM 715 C C . PHE A 1 89 ? -6.635 -6.429 3.537 1.00 92.81 89 PHE A C 1
ATOM 717 O O . PHE A 1 89 ? -7.737 -6.198 4.036 1.00 92.81 89 PHE A O 1
ATOM 724 N N . SER A 1 90 ? -5.927 -7.521 3.833 1.00 95.50 90 SER A N 1
ATOM 725 C CA . SER A 1 90 ? -6.418 -8.595 4.703 1.00 95.50 90 SER A CA 1
ATOM 726 C C . SER A 1 90 ? -6.678 -8.090 6.124 1.00 95.50 90 SER A C 1
ATOM 728 O O . SER A 1 90 ? -7.701 -8.407 6.723 1.00 95.50 90 SER A O 1
ATOM 730 N N . TRP A 1 91 ? -5.793 -7.239 6.647 1.00 96.12 91 TRP A N 1
ATOM 731 C CA . TRP A 1 91 ? -5.930 -6.649 7.974 1.00 96.12 91 TRP A CA 1
ATOM 732 C C . TRP A 1 91 ? -7.131 -5.702 8.073 1.00 96.12 91 TRP A C 1
ATOM 734 O O . TRP A 1 91 ? -7.855 -5.732 9.065 1.00 96.12 91 TRP A O 1
ATOM 744 N N . ASN A 1 92 ? -7.409 -4.898 7.040 1.00 94.19 92 ASN A N 1
ATOM 745 C CA . ASN A 1 92 ? -8.627 -4.079 6.993 1.00 94.19 92 ASN A CA 1
ATOM 746 C C . ASN A 1 92 ? -9.895 -4.948 6.946 1.00 94.19 92 ASN A C 1
ATOM 748 O O . ASN A 1 92 ? -10.863 -4.638 7.637 1.00 94.19 92 ASN A O 1
ATOM 752 N N . ALA A 1 93 ? -9.883 -6.059 6.202 1.00 96.19 93 ALA A N 1
ATOM 753 C CA . ALA A 1 93 ? -11.007 -6.997 6.173 1.00 96.19 93 ALA A CA 1
ATOM 754 C C . ALA A 1 93 ? -11.261 -7.644 7.549 1.00 96.19 93 ALA A C 1
ATOM 756 O O . ALA A 1 93 ? -12.410 -7.726 7.985 1.00 96.19 93 ALA A O 1
ATOM 757 N N . ILE A 1 94 ? -10.196 -8.031 8.263 1.00 96.12 94 ILE A N 1
ATOM 758 C CA . ILE A 1 94 ? -10.276 -8.524 9.648 1.00 96.12 94 ILE A CA 1
ATOM 759 C C . ILE A 1 94 ? -10.855 -7.445 10.576 1.00 96.12 94 ILE A C 1
ATOM 761 O O . ILE A 1 94 ? -11.737 -7.743 11.376 1.00 96.12 94 ILE A O 1
ATOM 765 N N . GLY A 1 95 ? -10.427 -6.187 10.433 1.00 93.31 95 GLY A N 1
ATOM 766 C CA . GLY A 1 95 ? -10.966 -5.062 11.204 1.00 93.31 95 GLY A CA 1
ATOM 767 C C . GLY A 1 95 ? -12.467 -4.861 11.013 1.00 93.31 95 GLY A C 1
ATOM 768 O O . GLY A 1 95 ? -13.192 -4.714 11.993 1.00 93.31 95 GLY A O 1
ATOM 769 N N . ILE A 1 96 ? -12.955 -4.929 9.769 1.00 95.12 96 ILE A N 1
ATOM 770 C CA . ILE A 1 96 ? -14.396 -4.869 9.470 1.00 95.12 96 ILE A CA 1
ATOM 771 C C . ILE A 1 96 ? -15.129 -6.054 10.100 1.00 95.12 96 ILE A C 1
ATOM 773 O O . ILE A 1 96 ? -16.206 -5.880 10.668 1.00 95.12 96 ILE A O 1
ATOM 777 N N . HIS A 1 97 ? -14.561 -7.258 10.012 1.00 95.56 97 HIS A N 1
ATOM 778 C CA . HIS A 1 97 ? -15.150 -8.445 10.623 1.00 95.56 97 HIS A CA 1
ATOM 779 C C . HIS A 1 97 ? -15.275 -8.298 12.147 1.00 95.56 97 HIS A C 1
ATOM 781 O O . HIS A 1 97 ? -16.350 -8.545 12.690 1.00 95.56 97 HIS A O 1
ATOM 787 N N . TRP A 1 98 ? -14.226 -7.828 12.829 1.00 94.19 98 TRP A N 1
ATOM 788 C CA . TRP A 1 98 ? -14.259 -7.579 14.273 1.00 94.19 98 TRP A CA 1
ATOM 789 C C . TRP A 1 98 ? -15.212 -6.446 14.655 1.00 94.19 98 TRP A C 1
ATOM 791 O O . TRP A 1 98 ? -15.987 -6.619 15.586 1.00 94.19 98 TRP A O 1
ATOM 801 N N . ALA A 1 99 ? -15.254 -5.346 13.899 1.00 91.94 99 ALA A N 1
ATOM 802 C CA . ALA A 1 99 ? -16.216 -4.264 14.127 1.00 91.94 99 ALA A CA 1
ATOM 803 C C . ALA A 1 99 ? -17.678 -4.740 13.998 1.00 91.94 99 ALA A C 1
ATOM 805 O O . ALA A 1 99 ? -18.545 -4.352 14.781 1.00 91.94 99 ALA A O 1
ATOM 806 N N . ARG A 1 100 ? -17.964 -5.635 13.042 1.00 92.38 100 ARG A N 1
ATOM 807 C CA . ARG A 1 100 ? -19.288 -6.269 12.905 1.00 92.38 100 ARG A CA 1
ATOM 808 C C . ARG A 1 100 ? -19.600 -7.239 14.041 1.00 92.38 100 ARG A C 1
ATOM 810 O O . ARG A 1 100 ? -20.749 -7.343 14.451 1.00 92.38 100 ARG A O 1
ATOM 817 N N . LEU A 1 101 ? -18.593 -7.942 14.553 1.00 90.62 101 LEU A N 1
ATOM 818 C CA . LEU A 1 101 ? -18.769 -8.825 15.703 1.00 90.62 101 LEU A CA 1
ATOM 819 C C . LEU A 1 101 ? -19.071 -8.021 16.977 1.00 90.62 101 LEU A C 1
ATOM 821 O O . LEU A 1 101 ? -19.961 -8.405 17.729 1.00 90.62 101 LEU A O 1
ATOM 825 N N . SER A 1 102 ? -18.402 -6.879 17.174 1.00 87.62 102 SER A N 1
ATOM 826 C CA . SER A 1 102 ? -18.644 -5.970 18.305 1.00 87.62 102 SER A CA 1
ATOM 827 C C . SER A 1 102 ? -20.034 -5.322 18.288 1.00 87.62 102 SER A C 1
ATOM 829 O O . SER A 1 102 ? -20.533 -4.929 19.336 1.00 87.62 102 SER A O 1
ATOM 831 N N . THR A 1 103 ? -20.678 -5.218 17.122 1.00 87.06 103 THR A N 1
ATOM 832 C CA . THR A 1 103 ? -22.037 -4.656 16.978 1.00 87.06 103 THR A CA 1
ATOM 833 C C . THR A 1 103 ? -23.141 -5.714 17.044 1.00 87.06 103 THR A C 1
ATOM 835 O O . THR A 1 103 ? -24.324 -5.371 17.021 1.00 87.06 103 THR A O 1
ATOM 838 N N . ALA A 1 104 ? -22.793 -7.002 17.136 1.00 87.88 104 ALA A N 1
ATOM 839 C CA . ALA A 1 104 ? -23.779 -8.072 17.173 1.00 87.88 104 ALA A CA 1
ATOM 840 C C . ALA A 1 104 ? -24.566 -8.062 18.505 1.00 87.88 104 ALA A C 1
ATOM 842 O O . ALA A 1 104 ? -23.959 -8.083 19.577 1.00 87.88 104 ALA A O 1
ATOM 843 N N . PRO A 1 105 ? -25.912 -8.133 18.475 1.00 82.25 105 PRO A N 1
ATOM 844 C CA . PRO A 1 105 ? -26.771 -7.981 19.659 1.00 82.25 105 PRO A CA 1
ATOM 845 C C . PRO A 1 105 ? -26.668 -9.123 20.687 1.00 82.25 105 PRO A C 1
ATOM 847 O O . PRO A 1 105 ? -27.335 -9.090 21.715 1.00 82.25 105 PRO A O 1
ATOM 850 N N . GLN A 1 106 ? -25.864 -10.156 20.418 1.00 76.44 106 GLN A N 1
ATOM 851 C CA . GLN A 1 106 ? -25.790 -11.363 21.247 1.00 76.44 106 GLN A CA 1
ATOM 852 C C . GLN A 1 106 ? -24.754 -11.290 22.375 1.00 76.44 106 GLN A C 1
ATOM 854 O O . GLN A 1 106 ? -24.681 -12.209 23.189 1.00 76.44 106 GLN A O 1
ATOM 859 N N . VAL A 1 107 ? -23.961 -10.218 22.454 1.00 69.06 107 VAL A N 1
ATOM 860 C CA . VAL A 1 107 ? -22.960 -10.053 23.512 1.00 69.06 107 VAL A CA 1
ATOM 861 C C . VAL A 1 107 ? -23.443 -8.966 24.479 1.00 69.06 107 VAL A C 1
ATOM 863 O O . VAL A 1 107 ? -23.487 -7.800 24.090 1.00 69.06 107 VAL A O 1
ATOM 866 N N . PRO A 1 108 ? -23.805 -9.294 25.734 1.00 65.31 108 PRO A N 1
ATOM 867 C CA . PRO A 1 108 ? -24.204 -8.307 26.734 1.00 65.31 108 PRO A CA 1
ATOM 868 C C . PRO A 1 108 ? -22.988 -7.468 27.166 1.00 65.31 108 PRO A C 1
ATOM 870 O O . PRO A 1 108 ? -22.372 -7.706 28.201 1.00 65.31 108 PRO A O 1
ATOM 873 N N . ARG A 1 109 ? -22.614 -6.481 26.349 1.00 60.69 109 ARG A N 1
ATOM 874 C CA . ARG A 1 109 ? -21.624 -5.436 26.648 1.00 60.69 109 ARG A CA 1
ATOM 875 C C . ARG A 1 109 ? -22.278 -4.058 26.512 1.00 60.69 109 ARG A C 1
ATOM 877 O O . ARG A 1 109 ? -21.824 -3.217 25.747 1.00 60.69 109 ARG A O 1
ATOM 884 N N . LEU A 1 110 ? -23.354 -3.825 27.270 1.00 58.41 110 LEU A N 1
ATOM 885 C CA . LEU A 1 110 ? -24.148 -2.591 27.175 1.00 58.41 110 LEU A CA 1
ATOM 886 C C . LEU A 1 110 ? -23.373 -1.312 27.548 1.00 58.41 110 LEU A C 1
ATOM 888 O O . LEU A 1 110 ? -23.716 -0.245 27.062 1.00 58.41 110 LEU A O 1
ATOM 892 N N . VAL A 1 111 ? -22.325 -1.386 28.376 1.00 63.94 111 VAL A N 1
ATOM 893 C CA . VAL A 1 111 ? -21.665 -0.173 28.907 1.00 63.94 111 VAL A CA 1
ATOM 894 C C . VAL A 1 111 ? -20.687 0.462 27.910 1.00 63.94 111 VAL A C 1
ATOM 896 O O . VAL A 1 111 ? -20.472 1.666 27.933 1.00 63.94 111 VAL A O 1
ATOM 899 N N . CYS A 1 112 ? -20.105 -0.321 27.003 1.00 70.50 112 CYS A N 1
ATOM 900 C CA . CYS A 1 112 ? -19.093 0.191 26.076 1.00 70.50 112 CYS A CA 1
ATOM 901 C C . CYS A 1 112 ? -19.682 0.752 24.777 1.00 70.50 112 CYS A C 1
ATOM 903 O O . CYS A 1 112 ? -18.971 1.427 24.038 1.00 70.50 112 CYS A O 1
ATOM 905 N N . GLN A 1 113 ? -20.944 0.458 24.459 1.00 68.88 113 GLN A N 1
ATOM 906 C CA . GLN A 1 113 ? -21.493 0.677 23.121 1.00 68.88 113 GLN A CA 1
ATOM 907 C C . GLN A 1 113 ? -21.851 2.147 22.845 1.00 68.88 113 GLN A C 1
ATOM 909 O O . GLN A 1 113 ? -21.532 2.640 21.767 1.00 68.88 113 GLN A O 1
ATOM 914 N N . GLU A 1 114 ? -22.431 2.869 23.811 1.00 78.69 114 GLU A N 1
ATOM 915 C CA . GLU A 1 114 ? -22.890 4.254 23.594 1.00 78.69 114 GLU A CA 1
ATOM 916 C C . GLU A 1 114 ? -21.739 5.238 23.342 1.00 78.69 114 GLU A C 1
ATOM 918 O O . GLU A 1 114 ? -21.804 6.037 22.411 1.00 78.69 114 GLU A O 1
ATOM 923 N N . GLU A 1 115 ? -20.646 5.164 24.108 1.00 77.44 115 GLU A N 1
ATOM 924 C CA . GLU A 1 115 ? -19.514 6.084 23.910 1.00 77.44 115 GLU A CA 1
ATOM 925 C C . GLU A 1 115 ? -18.630 5.713 22.710 1.00 77.44 115 GLU A C 1
ATOM 927 O O . GLU A 1 115 ? -17.892 6.557 22.191 1.00 77.44 115 GLU A O 1
ATOM 932 N N . SER A 1 116 ? -18.678 4.454 22.261 1.00 79.81 116 SER A N 1
ATOM 933 C CA . SER A 1 116 ? -17.772 3.942 21.229 1.00 79.81 116 SER A CA 1
ATOM 934 C C . SER A 1 116 ? -18.374 3.853 19.832 1.00 79.81 116 SER A C 1
ATOM 936 O O . SER A 1 116 ? -17.621 3.637 18.879 1.00 79.81 116 SER A O 1
ATOM 938 N N . GLN A 1 117 ? -19.683 4.058 19.674 1.00 85.69 117 GLN A N 1
ATOM 939 C CA . GLN A 1 117 ? -20.353 3.881 18.386 1.00 85.69 117 GLN A CA 1
ATOM 940 C C . GLN A 1 117 ? -19.726 4.742 17.279 1.00 85.69 117 GLN A C 1
ATOM 942 O O . GLN A 1 117 ? -19.373 4.221 16.222 1.00 85.69 117 GLN A O 1
ATOM 947 N N . GLY A 1 118 ? -19.427 6.013 17.567 1.00 85.00 118 GLY A N 1
ATOM 948 C CA . GLY A 1 118 ? -18.747 6.891 16.608 1.00 85.00 118 GLY A CA 1
ATOM 949 C C . GLY A 1 118 ? -17.339 6.414 16.216 1.00 85.00 118 GLY A C 1
ATOM 950 O O . GLY A 1 118 ? -16.901 6.624 15.086 1.00 85.00 118 GLY A O 1
ATOM 951 N N . VAL A 1 119 ? -16.624 5.727 17.116 1.00 84.06 119 VAL A N 1
ATOM 952 C CA . VAL A 1 119 ? -15.304 5.144 16.814 1.00 84.06 119 VAL A CA 1
ATOM 953 C C . VAL A 1 119 ? -15.452 3.924 15.907 1.00 84.06 119 VAL A C 1
ATOM 955 O O . VAL A 1 119 ? -14.680 3.775 14.961 1.00 84.06 119 VAL A O 1
ATOM 958 N N . ILE A 1 120 ? -16.445 3.069 16.162 1.00 87.25 120 ILE A N 1
ATOM 959 C CA . ILE A 1 120 ? -16.726 1.885 15.341 1.00 87.25 120 ILE A CA 1
ATOM 960 C C . ILE A 1 120 ? -17.137 2.306 13.924 1.00 87.25 120 ILE A C 1
ATOM 962 O O . ILE A 1 120 ? -16.576 1.790 12.954 1.00 87.25 120 ILE A O 1
ATOM 966 N N . ASP A 1 121 ? -18.030 3.287 13.792 1.00 88.44 121 ASP A N 1
ATOM 967 C CA . ASP A 1 121 ? -18.467 3.813 12.495 1.00 88.44 121 ASP A CA 1
ATOM 968 C C . ASP A 1 121 ? -17.301 4.439 11.719 1.00 88.44 121 ASP A C 1
ATOM 970 O O . ASP A 1 121 ? -17.117 4.167 10.528 1.00 88.44 121 ASP A O 1
ATOM 974 N N . ALA A 1 122 ? -16.434 5.195 12.401 1.00 86.88 122 ALA A N 1
ATOM 975 C CA . ALA A 1 122 ? -15.223 5.743 11.797 1.00 86.88 122 ALA A CA 1
ATOM 976 C C . ALA A 1 122 ? -14.260 4.643 11.317 1.00 86.88 122 ALA A C 1
ATOM 978 O O . ALA A 1 122 ? -13.692 4.758 10.228 1.00 86.88 122 ALA A O 1
ATOM 979 N N . ILE A 1 123 ? -14.085 3.566 12.092 1.00 87.44 123 ILE A N 1
ATOM 980 C CA . ILE A 1 123 ? -13.255 2.411 11.713 1.00 87.44 123 ILE A CA 1
ATOM 981 C C . ILE A 1 123 ? -13.835 1.710 10.483 1.00 87.44 123 ILE A C 1
ATOM 983 O O . ILE A 1 123 ? -13.092 1.418 9.545 1.00 87.44 123 ILE A O 1
ATOM 987 N N . LEU A 1 124 ? -15.148 1.474 10.455 1.00 90.50 124 LEU A N 1
ATOM 988 C 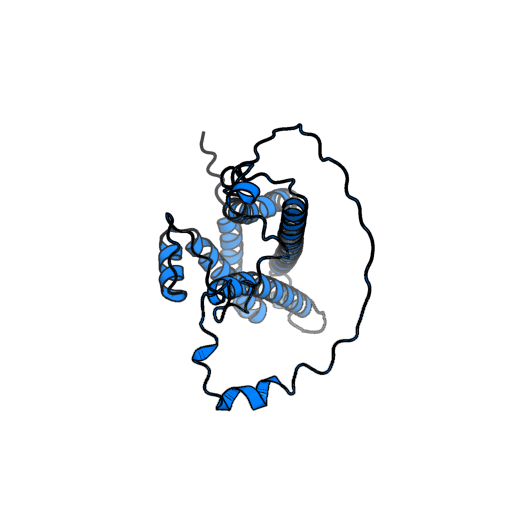CA . LEU A 1 124 ? -15.833 0.848 9.325 1.00 90.50 124 LEU A CA 1
ATOM 989 C C . LEU A 1 124 ? -15.704 1.690 8.054 1.00 90.50 124 LEU A C 1
ATOM 991 O O . LEU A 1 124 ? -15.330 1.157 7.004 1.00 90.50 124 LEU A O 1
ATOM 995 N N . ALA A 1 125 ? -15.952 2.998 8.145 1.00 89.69 125 ALA A N 1
ATOM 996 C CA . ALA A 1 125 ? -15.804 3.922 7.026 1.00 89.69 125 ALA A CA 1
ATOM 997 C C . ALA A 1 125 ? -14.354 3.951 6.520 1.00 89.69 125 ALA A C 1
ATOM 999 O O . ALA A 1 125 ? -14.100 3.778 5.326 1.00 89.69 125 ALA A O 1
ATOM 1000 N N . PHE A 1 126 ? -13.387 4.085 7.430 1.00 86.56 126 PHE A N 1
ATOM 1001 C CA . PHE A 1 126 ? -11.968 4.105 7.095 1.00 86.56 126 PHE A CA 1
ATOM 1002 C C . PHE A 1 126 ? -11.505 2.801 6.432 1.00 86.56 126 PHE A C 1
ATOM 1004 O O . PHE A 1 126 ? -10.851 2.841 5.387 1.00 86.56 126 PHE A O 1
ATOM 1011 N N . ALA A 1 127 ? -11.837 1.642 7.002 1.00 91.88 127 ALA A N 1
ATOM 1012 C CA . ALA A 1 127 ? -11.426 0.349 6.462 1.00 91.88 127 ALA A CA 1
ATOM 1013 C C . ALA A 1 127 ? -12.059 0.090 5.086 1.00 91.88 127 ALA A C 1
ATOM 1015 O O . ALA A 1 127 ? -11.374 -0.358 4.166 1.00 91.88 127 ALA A O 1
ATOM 1016 N N . THR A 1 128 ? -13.337 0.446 4.913 1.00 92.12 128 THR A N 1
ATOM 1017 C CA . THR A 1 128 ? -14.055 0.314 3.635 1.00 92.12 128 THR A CA 1
ATOM 1018 C C . THR A 1 128 ? -13.420 1.175 2.547 1.00 92.12 128 THR A C 1
ATOM 1020 O O . THR A 1 128 ? -13.128 0.682 1.456 1.00 92.12 128 THR A O 1
ATOM 1023 N N . VAL A 1 129 ? -13.132 2.444 2.854 1.00 88.56 129 VAL A N 1
ATOM 1024 C CA . VAL A 1 129 ? -12.470 3.366 1.925 1.00 88.56 129 VAL A CA 1
ATOM 1025 C C . VAL A 1 129 ? -11.077 2.851 1.554 1.00 88.56 129 VAL A C 1
ATOM 1027 O O . VAL A 1 129 ? -10.753 2.772 0.369 1.00 88.56 129 VAL A O 1
ATOM 1030 N N . ASN A 1 130 ? -10.272 2.402 2.524 1.00 87.50 130 ASN A N 1
ATOM 1031 C CA . ASN A 1 130 ? -8.947 1.834 2.245 1.00 87.50 130 ASN A CA 1
ATOM 1032 C C . ASN A 1 130 ? -9.002 0.581 1.365 1.00 87.50 130 ASN A C 1
ATOM 1034 O O . ASN A 1 130 ? -8.159 0.425 0.479 1.00 87.50 130 ASN A O 1
ATOM 1038 N N . ILE A 1 131 ? -9.978 -0.303 1.574 1.00 92.75 131 ILE A N 1
ATOM 1039 C CA . ILE A 1 131 ? -10.184 -1.482 0.725 1.00 92.75 131 ILE A CA 1
ATOM 1040 C C . ILE A 1 131 ? -10.528 -1.053 -0.702 1.00 92.75 131 ILE A C 1
ATOM 1042 O O . ILE A 1 131 ? -9.859 -1.491 -1.639 1.00 92.75 131 ILE A O 1
ATOM 1046 N N . ALA A 1 132 ? -11.509 -0.161 -0.872 1.00 91.19 132 ALA A N 1
ATOM 1047 C CA . ALA A 1 132 ? -11.924 0.330 -2.185 1.00 91.19 132 ALA A CA 1
ATOM 1048 C C . ALA A 1 132 ? -10.750 0.962 -2.949 1.00 91.19 132 ALA A C 1
ATOM 1050 O O . ALA A 1 132 ? -10.511 0.652 -4.117 1.00 91.19 132 ALA A O 1
ATOM 1051 N N . LEU A 1 133 ? -9.951 1.780 -2.264 1.00 86.56 133 LEU A N 1
ATOM 1052 C CA . LEU A 1 133 ? -8.759 2.407 -2.829 1.00 86.56 133 LEU A CA 1
ATOM 1053 C C . LEU A 1 133 ? -7.661 1.405 -3.162 1.00 86.56 133 LEU A C 1
ATOM 1055 O O . LEU A 1 133 ? -7.020 1.533 -4.202 1.00 86.56 133 LEU A O 1
ATOM 1059 N N . THR A 1 134 ? -7.444 0.402 -2.312 1.00 87.25 134 THR A N 1
ATOM 1060 C CA . THR A 1 134 ? -6.449 -0.648 -2.561 1.00 87.25 134 THR A CA 1
ATOM 1061 C C . THR A 1 134 ? -6.817 -1.447 -3.807 1.00 87.25 134 THR A C 1
ATOM 1063 O O . THR A 1 134 ? -5.964 -1.665 -4.665 1.00 87.25 134 THR A O 1
ATOM 1066 N N . VAL A 1 135 ? -8.093 -1.819 -3.953 1.00 89.94 135 VAL A N 1
ATOM 1067 C CA . VAL A 1 135 ? -8.607 -2.514 -5.141 1.00 89.94 135 VAL A CA 1
ATOM 1068 C C . VAL A 1 135 ? -8.466 -1.634 -6.380 1.00 89.94 135 VAL A C 1
ATOM 1070 O O . VAL A 1 135 ? -7.907 -2.076 -7.382 1.00 89.94 135 VAL A O 1
ATOM 1073 N N . PHE A 1 136 ? -8.898 -0.373 -6.306 1.00 90.44 136 PHE A N 1
ATOM 1074 C CA . PHE A 1 136 ? -8.770 0.572 -7.414 1.00 90.44 136 PHE A CA 1
ATOM 1075 C C . PHE A 1 136 ? -7.309 0.734 -7.849 1.00 90.44 136 PHE A C 1
ATOM 1077 O O . PHE A 1 136 ? -6.987 0.600 -9.029 1.00 90.44 136 PHE A O 1
ATOM 1084 N N . MET A 1 137 ? -6.396 0.957 -6.906 1.00 86.12 137 MET A N 1
ATOM 1085 C CA . MET A 1 137 ? -4.965 1.077 -7.179 1.00 86.12 137 MET A CA 1
ATOM 1086 C C . MET A 1 137 ? -4.385 -0.197 -7.791 1.00 86.12 137 MET A C 1
ATOM 1088 O O . MET A 1 137 ? -3.597 -0.114 -8.732 1.00 86.12 137 MET A O 1
ATOM 1092 N N . PHE A 1 138 ? -4.782 -1.369 -7.296 1.00 87.88 138 PHE A N 1
ATOM 1093 C CA . PHE A 1 138 ? -4.332 -2.647 -7.832 1.00 87.88 138 PHE A CA 1
ATOM 1094 C C . PHE A 1 138 ? -4.761 -2.824 -9.293 1.00 87.88 138 PHE A C 1
ATOM 1096 O O . PHE A 1 138 ? -3.921 -3.116 -10.146 1.00 87.88 138 PHE A O 1
ATOM 1103 N N . LEU A 1 139 ? -6.034 -2.555 -9.600 1.00 91.19 139 LEU A N 1
ATOM 1104 C CA . LEU A 1 139 ? -6.559 -2.600 -10.965 1.00 91.19 139 LEU A CA 1
ATOM 1105 C C . LEU A 1 139 ? -5.835 -1.611 -11.883 1.00 91.19 139 LEU A C 1
ATOM 1107 O O . LEU A 1 139 ? -5.462 -1.978 -12.994 1.00 91.19 139 LEU A O 1
ATOM 1111 N N . ASN A 1 140 ? -5.563 -0.392 -11.412 1.00 90.56 140 ASN A N 1
ATOM 1112 C CA . ASN A 1 140 ? -4.822 0.602 -12.189 1.00 90.56 140 ASN A CA 1
ATOM 1113 C C . ASN A 1 140 ? -3.375 0.170 -12.449 1.00 90.56 140 ASN A C 1
ATOM 1115 O O . ASN A 1 140 ? -2.899 0.287 -13.572 1.00 90.56 140 ASN A O 1
ATOM 1119 N N . ILE A 1 141 ? -2.664 -0.355 -11.449 1.00 87.38 141 ILE A N 1
ATOM 1120 C CA . ILE A 1 141 ? -1.270 -0.789 -11.614 1.00 87.38 141 ILE A CA 1
ATOM 1121 C C . ILE A 1 141 ? -1.183 -1.976 -12.578 1.00 87.38 141 ILE A C 1
ATOM 1123 O O . ILE A 1 141 ? -0.362 -1.959 -13.496 1.00 87.38 141 ILE A O 1
ATOM 1127 N N . VAL A 1 142 ? -2.027 -2.995 -12.393 1.00 90.25 142 VAL A N 1
ATOM 1128 C CA . VAL A 1 142 ? -2.044 -4.187 -13.252 1.00 90.25 142 VAL A CA 1
ATOM 1129 C C . VAL A 1 142 ? -2.518 -3.829 -14.660 1.00 90.25 142 VAL A C 1
ATOM 1131 O O . VAL A 1 142 ? -1.871 -4.213 -15.635 1.00 90.25 142 VAL A O 1
ATOM 1134 N N . GLY A 1 143 ? -3.591 -3.044 -14.766 1.00 91.75 143 GLY A N 1
ATOM 1135 C CA . GLY A 1 143 ? -4.158 -2.585 -16.030 1.00 91.75 143 GLY A CA 1
ATOM 1136 C C . GLY A 1 143 ? -3.174 -1.740 -16.831 1.00 91.75 143 GLY A C 1
ATOM 1137 O O . GLY A 1 143 ? -2.916 -2.045 -17.992 1.00 91.75 143 GLY A O 1
ATOM 1138 N N . LEU A 1 144 ? -2.535 -0.745 -16.204 1.00 92.62 144 LEU A N 1
ATOM 1139 C CA . LEU A 1 144 ? -1.505 0.066 -16.857 1.00 92.62 144 LEU A CA 1
ATOM 1140 C C . LEU A 1 144 ? -0.290 -0.775 -17.246 1.00 92.62 144 LEU A C 1
ATOM 1142 O O . LEU A 1 144 ? 0.214 -0.628 -18.354 1.00 92.62 144 LEU A O 1
ATOM 1146 N N . ALA A 1 145 ? 0.181 -1.682 -16.384 1.00 89.75 145 ALA A N 1
ATOM 1147 C CA . ALA A 1 145 ? 1.307 -2.552 -16.721 1.00 89.75 145 ALA A CA 1
ATOM 1148 C C . ALA A 1 145 ? 1.000 -3.451 -17.930 1.00 89.75 145 ALA A C 1
ATOM 1150 O O . ALA A 1 145 ? 1.862 -3.643 -18.790 1.00 89.75 145 ALA A O 1
ATOM 1151 N N . TYR A 1 146 ? -0.220 -3.987 -18.013 1.00 94.25 146 TYR A N 1
ATOM 1152 C CA . TYR A 1 146 ? -0.675 -4.773 -19.157 1.00 94.25 146 TYR A CA 1
ATOM 1153 C C . TYR A 1 146 ? -0.783 -3.914 -20.421 1.00 94.25 146 TYR A C 1
ATOM 1155 O O . TYR A 1 146 ? -0.229 -4.270 -21.461 1.00 94.25 146 TYR A O 1
ATOM 1163 N N . PHE A 1 147 ? -1.409 -2.743 -20.308 1.00 94.56 147 PHE A N 1
ATOM 1164 C CA . PHE A 1 147 ? -1.554 -1.784 -21.397 1.00 94.56 147 PHE A CA 1
ATOM 1165 C C . PHE A 1 147 ? -0.196 -1.332 -21.957 1.00 94.56 147 PHE A C 1
ATOM 1167 O O . PHE A 1 147 ? 0.025 -1.395 -23.163 1.00 94.56 147 PHE A O 1
ATOM 1174 N N . PHE A 1 148 ? 0.771 -0.981 -21.102 1.00 91.00 148 PHE A N 1
ATOM 1175 C CA . PHE A 1 148 ? 2.124 -0.620 -21.539 1.00 91.00 148 PHE A CA 1
ATOM 1176 C C . PHE A 1 148 ? 2.857 -1.780 -22.215 1.00 91.00 148 PHE A C 1
ATOM 1178 O O . PHE A 1 148 ? 3.550 -1.565 -23.207 1.00 91.00 148 PHE A O 1
ATOM 1185 N N . ARG A 1 149 ? 2.700 -3.018 -21.728 1.00 89.88 149 ARG A N 1
ATOM 1186 C CA . ARG A 1 149 ? 3.269 -4.197 -22.404 1.00 89.88 149 ARG A CA 1
ATOM 1187 C C . ARG A 1 149 ? 2.681 -4.389 -23.797 1.00 89.88 149 ARG A C 1
ATOM 1189 O O . ARG A 1 149 ? 3.418 -4.740 -24.713 1.00 89.88 149 ARG A O 1
ATOM 1196 N N . MET A 1 150 ? 1.382 -4.155 -23.957 1.00 94.25 150 MET A N 1
ATOM 1197 C CA . MET A 1 150 ? 0.719 -4.219 -25.256 1.00 94.25 150 MET A CA 1
ATOM 1198 C C . MET A 1 150 ? 1.249 -3.132 -26.201 1.00 94.25 150 MET A C 1
ATOM 1200 O O . MET A 1 150 ? 1.650 -3.448 -27.315 1.00 94.25 150 MET A O 1
ATOM 1204 N N . LEU A 1 151 ? 1.350 -1.881 -25.740 1.00 92.50 151 LEU A N 1
ATOM 1205 C CA . LEU A 1 151 ? 1.915 -0.781 -26.531 1.00 92.50 151 LEU A CA 1
ATOM 1206 C C . LEU A 1 151 ? 3.365 -1.037 -26.968 1.00 92.50 151 LEU A C 1
ATOM 1208 O O . LEU A 1 151 ? 3.729 -0.713 -28.096 1.00 92.50 151 LEU A O 1
ATOM 1212 N N . LEU A 1 152 ? 4.182 -1.639 -26.096 1.00 88.50 152 LEU A N 1
ATOM 1213 C CA . LEU A 1 152 ? 5.556 -2.029 -26.427 1.00 88.50 152 LEU A CA 1
ATOM 1214 C C . LEU A 1 152 ? 5.597 -3.123 -27.500 1.00 88.50 152 LEU A C 1
ATOM 1216 O O . LEU A 1 152 ? 6.404 -3.037 -28.417 1.00 88.50 152 LEU A O 1
ATOM 1220 N N . ARG A 1 153 ? 4.712 -4.125 -27.421 1.00 88.94 153 ARG A N 1
ATOM 1221 C CA . ARG A 1 153 ? 4.612 -5.183 -28.441 1.00 88.94 153 ARG A CA 1
ATOM 1222 C C . ARG A 1 153 ? 4.131 -4.665 -29.793 1.00 88.94 153 ARG A C 1
ATOM 1224 O O . ARG A 1 153 ? 4.526 -5.210 -30.811 1.00 88.94 153 ARG A O 1
ATOM 1231 N N . MET A 1 154 ? 3.311 -3.618 -29.799 1.00 92.62 154 MET A N 1
ATOM 1232 C CA . MET A 1 154 ? 2.856 -2.959 -31.027 1.00 92.62 154 MET A CA 1
ATOM 1233 C C . MET A 1 154 ? 3.876 -1.958 -31.593 1.00 92.62 154 MET A C 1
ATOM 1235 O O . MET A 1 154 ? 3.599 -1.331 -32.607 1.00 92.62 154 MET A O 1
ATOM 1239 N N . GLY A 1 155 ? 5.025 -1.749 -30.937 1.00 88.38 155 GLY A N 1
ATOM 1240 C CA . GLY A 1 155 ? 6.029 -0.778 -31.388 1.00 88.38 155 GLY A CA 1
ATOM 1241 C C . GLY A 1 155 ? 5.599 0.691 -31.269 1.00 88.38 155 GLY A C 1
ATOM 1242 O O . GLY A 1 155 ? 6.282 1.568 -31.786 1.00 88.38 155 GLY A O 1
ATOM 1243 N N . VAL A 1 156 ? 4.496 0.987 -30.568 1.00 92.31 156 VAL A N 1
ATOM 1244 C CA . VAL A 1 156 ? 3.959 2.356 -30.430 1.00 92.31 156 VAL A CA 1
ATOM 1245 C C . VAL A 1 156 ? 4.865 3.230 -29.556 1.00 92.31 156 VAL A C 1
ATOM 1247 O O . VAL A 1 156 ? 4.951 4.441 -29.740 1.00 92.31 156 VAL A O 1
ATOM 1250 N N . VAL A 1 157 ? 5.556 2.628 -28.584 1.00 87.38 157 VAL A N 1
ATOM 1251 C CA . VAL A 1 157 ? 6.439 3.355 -27.664 1.00 87.38 157 VAL A CA 1
ATOM 1252 C C . VAL A 1 157 ? 7.868 3.328 -28.199 1.00 87.38 157 VAL A C 1
ATOM 1254 O O . VAL A 1 157 ? 8.618 2.386 -27.949 1.00 87.38 157 VAL A O 1
ATOM 1257 N N . GLN A 1 158 ? 8.263 4.396 -28.891 1.00 79.75 158 GLN A N 1
ATOM 1258 C CA . GLN A 1 158 ? 9.664 4.648 -29.222 1.00 79.75 158 GLN A CA 1
ATOM 1259 C C . GLN A 1 158 ? 10.390 5.201 -27.989 1.00 79.75 158 GLN A C 1
ATOM 1261 O O . GLN A 1 158 ? 10.065 6.266 -27.462 1.00 79.75 158 GLN A O 1
ATOM 1266 N N . SER A 1 159 ? 11.379 4.462 -27.493 1.00 81.62 159 SER A N 1
ATOM 1267 C CA . SER A 1 159 ? 12.292 4.962 -26.463 1.00 81.62 159 SER A CA 1
ATOM 1268 C C . SER A 1 159 ? 13.380 5.803 -27.129 1.00 81.62 159 SER A C 1
ATOM 1270 O O . SER A 1 159 ? 13.906 5.411 -28.160 1.00 81.62 159 SER A O 1
ATOM 1272 N N . SER A 1 160 ? 13.819 6.908 -26.518 1.00 78.88 160 SER A N 1
ATOM 1273 C CA . SER A 1 160 ? 15.018 7.630 -26.991 1.00 78.88 160 SER A CA 1
ATOM 1274 C C . SER A 1 160 ? 16.308 6.808 -26.842 1.00 78.88 160 SER A C 1
ATOM 1276 O O . SER A 1 160 ? 17.366 7.224 -27.292 1.00 78.88 160 SER A O 1
ATOM 1278 N N . LYS A 1 161 ? 16.224 5.673 -26.135 1.00 77.00 161 LYS A N 1
ATOM 1279 C CA . LYS A 1 161 ? 17.254 4.633 -26.050 1.00 77.00 161 LYS A CA 1
ATOM 1280 C C . LYS A 1 161 ? 16.877 3.382 -26.854 1.00 77.00 161 LYS A C 1
ATOM 1282 O O . LYS A 1 161 ? 17.415 2.313 -26.584 1.00 77.00 161 LYS A O 1
ATOM 1287 N N . ALA A 1 162 ? 15.882 3.466 -27.737 1.00 77.25 162 ALA A N 1
ATOM 1288 C CA . ALA A 1 162 ? 15.619 2.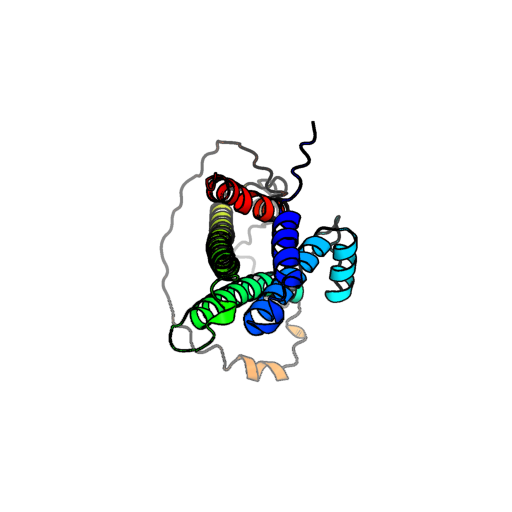391 -28.682 1.00 77.25 162 ALA A CA 1
ATOM 1289 C C . ALA A 1 162 ? 16.834 2.239 -29.602 1.00 77.25 162 ALA A C 1
ATOM 1291 O O . ALA A 1 162 ? 17.579 3.201 -29.810 1.00 77.25 162 ALA A O 1
ATOM 1292 N N . ALA A 1 163 ? 17.043 1.027 -30.117 1.00 78.50 163 ALA A N 1
ATOM 1293 C CA . ALA A 1 163 ? 18.062 0.805 -31.129 1.00 78.50 163 ALA A CA 1
ATOM 1294 C C . ALA A 1 163 ? 17.793 1.762 -32.308 1.00 78.50 163 ALA A C 1
ATOM 1296 O O . ALA A 1 163 ? 16.628 1.899 -32.698 1.00 78.50 163 ALA A O 1
ATOM 1297 N N . PRO A 1 164 ? 18.816 2.467 -32.824 1.00 80.62 164 PRO A N 1
ATOM 1298 C CA . PRO A 1 164 ? 18.632 3.346 -33.969 1.00 80.62 164 PRO A CA 1
ATOM 1299 C C . PRO A 1 164 ? 18.073 2.545 -35.150 1.00 80.62 164 PRO A C 1
ATOM 1301 O O . PRO A 1 164 ? 18.362 1.353 -35.291 1.00 80.62 164 PRO A O 1
ATOM 1304 N N . GLU A 1 165 ? 17.260 3.192 -35.985 1.00 82.25 165 GLU A N 1
ATOM 1305 C CA . GLU A 1 165 ? 16.784 2.589 -37.235 1.00 82.25 165 GLU A CA 1
ATOM 1306 C C . GLU A 1 165 ? 17.995 2.097 -38.046 1.00 82.25 165 GLU A C 1
ATOM 1308 O O . GLU A 1 165 ? 19.016 2.786 -38.112 1.00 82.25 165 GLU A O 1
ATOM 1313 N N . GLY A 1 166 ? 17.929 0.882 -38.595 1.00 84.94 166 GLY A N 1
ATOM 1314 C CA . GLY A 1 166 ? 19.074 0.258 -39.262 1.00 84.94 166 GLY A CA 1
ATOM 1315 C C . GLY A 1 166 ? 19.959 -0.609 -38.359 1.00 84.94 166 GLY A C 1
ATOM 1316 O O . GLY A 1 166 ? 20.813 -1.327 -38.868 1.00 84.94 166 GLY A O 1
ATOM 1317 N N . SER A 1 167 ? 19.810 -0.572 -37.025 1.00 84.19 167 SER A N 1
ATOM 1318 C CA . SER A 1 167 ? 20.672 -1.359 -36.124 1.00 84.19 167 SER A CA 1
ATOM 1319 C C . SER A 1 167 ? 20.457 -2.863 -36.264 1.00 84.19 167 SER A C 1
ATOM 1321 O O . SER A 1 167 ? 21.388 -3.626 -36.000 1.00 84.19 167 SER A O 1
ATOM 1323 N N . LEU A 1 168 ? 19.245 -3.287 -36.631 1.00 81.38 168 LEU A N 1
ATOM 1324 C CA . LEU A 1 168 ? 18.940 -4.697 -36.836 1.00 81.38 168 LEU A CA 1
ATOM 1325 C C . LEU A 1 168 ? 19.593 -5.149 -38.139 1.00 81.38 168 LEU A C 1
ATOM 1327 O O . LEU A 1 168 ? 20.386 -6.074 -38.118 1.00 81.38 168 LEU A O 1
ATOM 1331 N N . GLU A 1 169 ? 19.388 -4.395 -39.215 1.00 87.44 169 GLU A N 1
ATOM 1332 C CA . GLU A 1 169 ? 19.956 -4.619 -40.542 1.00 87.44 169 GLU A CA 1
ATOM 1333 C C . GLU A 1 169 ? 21.490 -4.588 -40.538 1.00 87.44 169 GLU A C 1
ATOM 1335 O O . GLU A 1 169 ? 22.118 -5.405 -41.203 1.00 87.44 169 GLU A O 1
ATOM 1340 N N . ALA A 1 170 ? 22.096 -3.682 -39.765 1.00 85.19 170 ALA A N 1
ATOM 1341 C CA . ALA A 1 170 ? 23.546 -3.576 -39.619 1.00 85.19 170 ALA A CA 1
ATOM 1342 C C . ALA A 1 170 ? 24.154 -4.704 -38.770 1.00 85.19 170 ALA A C 1
ATOM 1344 O O . ALA A 1 170 ? 25.332 -5.010 -38.930 1.00 85.19 170 ALA A O 1
ATOM 1345 N N . SER A 1 171 ? 23.371 -5.308 -37.868 1.00 81.75 171 SER A N 1
ATOM 1346 C CA . SER A 1 171 ? 23.836 -6.397 -36.991 1.00 81.75 171 SER A CA 1
ATOM 1347 C C . SER A 1 171 ? 23.414 -7.785 -37.481 1.00 81.75 171 SER A C 1
ATOM 1349 O O . SER A 1 171 ? 23.903 -8.786 -36.963 1.00 81.75 171 SER A O 1
ATOM 1351 N N . THR A 1 172 ? 22.506 -7.872 -38.454 1.00 83.38 172 THR A N 1
ATOM 1352 C CA . THR A 1 172 ? 22.101 -9.128 -39.088 1.00 83.38 172 THR A CA 1
ATOM 1353 C C . THR A 1 172 ? 22.844 -9.312 -40.402 1.00 83.38 172 THR A C 1
ATOM 1355 O O . THR A 1 172 ? 22.561 -8.636 -41.390 1.00 83.38 172 THR A O 1
ATOM 1358 N N . GLU A 1 173 ? 23.759 -10.273 -40.440 1.00 85.06 173 GLU A N 1
ATOM 1359 C CA . GLU A 1 173 ? 24.347 -10.739 -41.691 1.00 85.06 173 GLU A CA 1
ATOM 1360 C C . GLU A 1 173 ? 23.378 -11.709 -42.384 1.00 85.06 173 GLU A C 1
ATOM 1362 O O . GLU A 1 173 ? 22.799 -12.597 -41.751 1.00 85.06 173 GLU A O 1
ATOM 1367 N N . LYS A 1 174 ? 23.166 -11.540 -43.696 1.00 81.19 174 LYS A N 1
ATOM 1368 C CA . LYS A 1 174 ? 22.361 -12.481 -44.483 1.00 81.19 174 LYS A CA 1
ATOM 1369 C C . LYS A 1 174 ? 23.126 -13.793 -44.615 1.00 81.19 174 LYS A C 1
ATOM 1371 O O . LYS A 1 174 ? 23.998 -13.922 -45.468 1.00 81.19 174 LYS A O 1
ATOM 1376 N N . VAL A 1 175 ? 22.762 -14.773 -43.799 1.00 77.88 175 VAL A N 1
ATOM 1377 C CA . VAL A 1 175 ? 23.252 -16.143 -43.938 1.00 77.88 175 VAL A CA 1
ATOM 1378 C C . VAL A 1 175 ? 22.639 -16.755 -45.202 1.00 77.88 175 VAL A C 1
ATOM 1380 O O . VAL A 1 175 ? 21.423 -16.932 -45.290 1.00 77.88 175 VAL A O 1
ATOM 1383 N N . THR A 1 176 ? 23.464 -17.052 -46.205 1.00 82.38 176 THR A N 1
ATOM 1384 C CA . THR A 1 176 ? 23.042 -17.777 -47.411 1.00 82.38 176 THR A CA 1
ATOM 1385 C C . THR A 1 176 ? 22.911 -19.272 -47.110 1.00 82.38 176 THR A C 1
ATOM 1387 O O . THR A 1 176 ? 23.709 -19.835 -46.365 1.00 82.38 176 THR A O 1
ATOM 1390 N N . ALA A 1 177 ? 21.914 -19.941 -47.703 1.00 70.38 177 ALA A N 1
ATOM 1391 C CA . ALA A 1 177 ? 21.642 -21.369 -47.475 1.00 70.38 177 ALA A CA 1
ATOM 1392 C C . ALA A 1 177 ? 22.803 -22.303 -47.885 1.00 70.38 177 ALA A C 1
ATOM 1394 O O . ALA A 1 177 ? 22.863 -23.449 -47.454 1.00 70.38 177 ALA A O 1
ATOM 1395 N N . GLU A 1 178 ? 23.737 -21.808 -48.697 1.00 69.12 178 GLU A N 1
ATOM 1396 C CA . GLU A 1 178 ? 24.932 -22.528 -49.151 1.00 69.12 178 GLU A CA 1
ATOM 1397 C C . GLU A 1 178 ? 26.102 -22.435 -48.158 1.00 69.12 178 GLU A C 1
ATOM 1399 O O . GLU A 1 178 ? 27.108 -23.131 -48.313 1.00 69.12 178 GLU A O 1
ATOM 1404 N N . ALA A 1 179 ? 25.986 -21.613 -47.107 1.00 60.38 179 ALA A N 1
ATOM 1405 C CA . ALA A 1 179 ? 26.950 -21.585 -46.021 1.00 60.38 179 ALA A CA 1
ATOM 1406 C C . ALA A 1 179 ? 26.789 -22.850 -45.163 1.00 60.38 179 ALA A C 1
ATOM 1408 O O . ALA A 1 179 ? 26.210 -22.826 -44.079 1.00 60.38 179 ALA A O 1
ATOM 1409 N N . ALA A 1 180 ? 27.395 -23.953 -45.612 1.00 55.66 180 ALA A N 1
ATOM 1410 C CA . ALA A 1 180 ? 27.596 -25.213 -44.883 1.00 55.66 180 ALA A CA 1
ATOM 1411 C C . ALA A 1 180 ? 28.391 -25.064 -43.556 1.00 55.66 180 ALA A C 1
ATOM 1413 O O . ALA A 1 180 ? 28.905 -26.037 -43.013 1.00 55.66 180 ALA A O 1
ATOM 1414 N N . LYS A 1 181 ? 28.514 -23.834 -43.042 1.00 53.72 181 LYS A N 1
ATOM 1415 C CA . LYS A 1 181 ? 29.098 -23.452 -41.757 1.00 53.72 181 LYS A CA 1
ATOM 1416 C C . LYS A 1 181 ? 28.059 -23.108 -40.687 1.00 53.72 181 LYS A C 1
ATOM 1418 O O . LYS A 1 181 ? 28.468 -22.796 -39.576 1.00 53.72 181 LYS A O 1
ATOM 1423 N N . LEU A 1 182 ? 26.757 -23.278 -40.944 1.00 55.12 182 LEU A N 1
ATOM 1424 C CA . LEU A 1 182 ? 25.789 -23.572 -39.870 1.00 55.12 182 LEU A CA 1
ATOM 1425 C C . LEU A 1 182 ? 25.999 -25.001 -39.328 1.00 55.12 182 LEU A C 1
ATOM 1427 O O . LEU A 1 182 ? 25.054 -25.745 -39.098 1.00 55.12 182 LEU A O 1
ATOM 1431 N N . ALA A 1 183 ? 27.257 -25.410 -39.154 1.00 61.25 183 ALA A N 1
ATOM 1432 C CA . ALA A 1 183 ? 27.554 -26.487 -38.234 1.00 61.25 183 ALA A CA 1
ATOM 1433 C C . ALA A 1 183 ? 27.036 -26.016 -36.875 1.00 61.25 183 ALA A C 1
ATOM 1435 O O . ALA A 1 183 ? 27.262 -24.853 -36.523 1.00 61.25 183 ALA A O 1
ATOM 1436 N N . ASP A 1 184 ? 26.295 -26.875 -36.177 1.00 64.56 184 ASP A N 1
ATOM 1437 C CA . ASP A 1 184 ? 25.767 -26.584 -34.850 1.00 64.56 184 ASP A CA 1
ATOM 1438 C C . ASP A 1 184 ? 26.877 -25.942 -34.017 1.00 64.56 184 ASP A C 1
ATOM 1440 O O . ASP A 1 184 ? 27.898 -26.570 -33.726 1.00 64.56 184 ASP A O 1
ATOM 1444 N N . SER A 1 185 ? 26.721 -24.646 -33.728 1.00 71.75 185 SER A N 1
ATOM 1445 C CA . SER A 1 185 ? 27.658 -23.939 -32.867 1.00 71.75 185 SER A CA 1
ATOM 1446 C C . SER A 1 185 ? 27.680 -24.719 -31.558 1.00 71.75 185 SER A C 1
ATOM 1448 O O . SER A 1 185 ? 26.619 -24.857 -30.939 1.00 71.75 185 SER A O 1
ATOM 1450 N N . PRO A 1 186 ? 28.848 -25.214 -31.110 1.00 77.75 186 PRO A N 1
ATOM 1451 C CA . PRO A 1 186 ? 28.934 -25.902 -29.835 1.00 77.75 186 PRO A CA 1
ATOM 1452 C C . PRO A 1 186 ? 28.624 -24.945 -28.683 1.00 77.75 186 PRO A C 1
ATOM 1454 O O . PRO A 1 186 ? 28.533 -25.400 -27.562 1.00 77.75 186 PRO A O 1
ATOM 1457 N N . GLN A 1 187 ? 28.418 -23.649 -28.933 1.00 79.06 187 GLN A N 1
ATOM 1458 C CA . GLN A 1 187 ? 28.019 -22.670 -27.931 1.00 79.06 187 GLN A CA 1
ATOM 1459 C C . GLN A 1 187 ? 26.570 -22.237 -28.095 1.00 79.06 187 GLN A C 1
ATOM 1461 O O . GLN A 1 187 ? 26.114 -21.924 -29.202 1.00 79.06 187 GLN A O 1
ATOM 1466 N N . CYS A 1 188 ? 25.867 -22.114 -26.970 1.00 71.81 188 CYS A N 1
ATOM 1467 C CA . CYS A 1 188 ? 24.561 -21.474 -26.929 1.00 71.81 188 CYS A CA 1
ATOM 1468 C C . CYS A 1 188 ? 24.696 -19.982 -27.302 1.00 71.81 188 CYS A C 1
ATOM 1470 O O . CYS A 1 188 ? 25.353 -19.237 -26.577 1.00 71.81 188 CYS A O 1
ATOM 1472 N N . PRO A 1 189 ? 24.023 -19.470 -28.348 1.00 67.25 189 PRO A N 1
ATOM 1473 C CA . PRO A 1 189 ? 24.182 -18.081 -28.801 1.00 67.25 189 PRO A CA 1
ATOM 1474 C C . PRO A 1 189 ? 23.645 -17.032 -27.810 1.00 67.25 189 PRO A C 1
ATOM 1476 O O . PRO A 1 189 ? 23.832 -15.835 -28.007 1.00 67.25 189 PRO A O 1
ATOM 1479 N N . ILE A 1 190 ? 22.951 -17.467 -26.753 1.00 70.94 190 ILE A N 1
ATOM 1480 C CA . ILE A 1 190 ? 22.358 -16.587 -25.739 1.00 70.94 190 ILE A CA 1
ATOM 1481 C C . ILE A 1 190 ? 23.281 -16.436 -24.526 1.00 70.94 190 ILE A C 1
ATOM 1483 O O . ILE A 1 190 ? 23.465 -15.323 -24.039 1.00 70.94 190 ILE A O 1
ATOM 1487 N N . CYS A 1 191 ? 23.828 -17.541 -24.011 1.00 73.69 191 CYS A N 1
ATOM 1488 C CA . CYS A 1 191 ? 24.680 -17.541 -22.815 1.00 73.69 191 CYS A CA 1
ATOM 1489 C C . CYS A 1 191 ? 26.163 -17.795 -23.104 1.00 73.69 191 CYS A C 1
ATOM 1491 O O . CYS A 1 191 ? 26.963 -17.684 -22.181 1.00 73.69 191 CYS A O 1
ATOM 1493 N N . LEU A 1 192 ? 26.517 -18.085 -24.361 1.00 72.31 192 LEU A N 1
ATOM 1494 C CA . LEU A 1 192 ? 27.868 -18.425 -24.825 1.00 72.31 192 LEU A CA 1
ATOM 1495 C C . LEU A 1 192 ? 28.476 -19.646 -24.113 1.00 72.31 192 LEU A C 1
ATOM 1497 O O . LEU A 1 192 ? 29.690 -19.786 -24.055 1.00 72.31 192 LEU A O 1
ATOM 1501 N N . GLU A 1 193 ? 27.635 -20.515 -23.551 1.00 77.06 193 GLU A N 1
ATOM 1502 C CA . GLU A 1 193 ? 28.057 -21.724 -22.840 1.00 77.06 193 GLU A CA 1
ATOM 1503 C C . GLU A 1 193 ? 28.329 -22.856 -23.841 1.00 77.06 193 GLU A C 1
ATOM 1505 O O . GLU A 1 193 ? 27.477 -23.121 -24.696 1.00 77.06 193 GLU A O 1
ATOM 1510 N N . ASP A 1 194 ? 29.509 -23.479 -23.744 1.00 82.94 194 ASP A N 1
ATOM 1511 C CA . ASP A 1 194 ? 29.944 -24.617 -24.561 1.00 82.94 194 ASP A CA 1
ATOM 1512 C C . ASP A 1 194 ? 29.193 -25.904 -24.165 1.00 82.94 194 ASP A C 1
ATOM 1514 O O . ASP A 1 194 ? 29.194 -26.332 -23.014 1.00 82.94 194 ASP A O 1
ATOM 1518 N N . PHE A 1 195 ? 28.578 -26.568 -25.140 1.00 70.69 195 PHE A N 1
ATOM 1519 C CA . PHE A 1 195 ? 27.930 -27.873 -25.019 1.00 70.69 195 PHE A CA 1
ATOM 1520 C C . PHE A 1 195 ? 28.946 -29.025 -24.886 1.00 70.69 195 PHE A C 1
ATOM 1522 O O . PHE A 1 195 ? 28.532 -30.145 -24.605 1.00 70.69 195 PHE A O 1
ATOM 1529 N N . SER A 1 196 ? 30.252 -28.780 -25.078 1.00 67.62 196 SER A N 1
ATOM 1530 C CA . SER A 1 196 ? 31.302 -29.814 -25.027 1.00 67.62 196 SER A CA 1
ATOM 1531 C C . SER A 1 196 ? 31.698 -30.257 -23.617 1.00 67.62 196 SER A C 1
ATOM 1533 O O . SER A 1 196 ? 32.306 -31.314 -23.480 1.00 67.62 196 SER A O 1
ATOM 1535 N N . ASP A 1 197 ? 31.353 -29.478 -22.587 1.00 58.31 197 ASP A N 1
ATOM 1536 C CA . ASP A 1 197 ? 31.806 -29.716 -21.206 1.00 58.31 197 ASP A CA 1
ATOM 1537 C C . ASP A 1 197 ? 30.739 -30.396 -20.331 1.00 58.31 197 ASP A C 1
ATOM 1539 O O . ASP A 1 197 ? 30.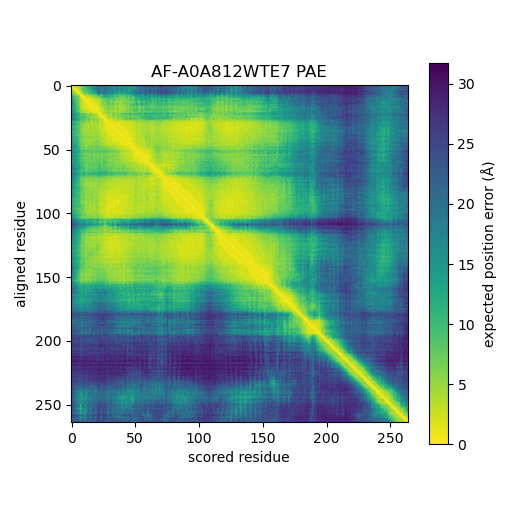940 -30.625 -19.136 1.00 58.31 197 ASP A O 1
ATOM 1543 N N . ALA A 1 198 ? 29.590 -30.750 -20.914 1.00 57.12 198 ALA A N 1
ATOM 1544 C CA . ALA A 1 198 ? 28.625 -31.610 -20.251 1.00 57.12 198 ALA A CA 1
ATOM 1545 C C . ALA A 1 198 ? 29.107 -33.063 -20.353 1.00 57.12 198 ALA A C 1
ATOM 1547 O O . ALA A 1 198 ? 28.870 -33.723 -21.361 1.00 57.12 198 ALA A O 1
ATOM 1548 N N . ASP A 1 199 ? 29.778 -33.548 -19.301 1.00 57.25 199 ASP A N 1
ATOM 1549 C CA . ASP A 1 199 ? 30.039 -34.974 -19.069 1.00 57.25 199 ASP A CA 1
ATOM 1550 C C . ASP A 1 199 ? 28.846 -35.822 -19.566 1.00 57.25 199 ASP A C 1
ATOM 1552 O O . ASP A 1 199 ? 27.714 -35.631 -19.103 1.00 57.25 199 ASP A O 1
ATOM 1556 N N . GLU A 1 200 ? 29.097 -36.797 -20.453 1.00 57.22 200 GLU A N 1
ATOM 1557 C CA . GLU A 1 200 ? 28.119 -37.751 -21.038 1.00 57.22 200 GLU A CA 1
ATOM 1558 C C . GLU A 1 200 ? 27.166 -38.392 -20.002 1.00 57.22 200 GLU A C 1
ATOM 1560 O O . GLU A 1 200 ? 26.106 -38.931 -20.326 1.00 57.22 200 GLU A O 1
ATOM 1565 N N . SER A 1 201 ? 27.508 -38.314 -18.717 1.00 56.56 201 SER A N 1
ATOM 1566 C CA . SER A 1 201 ? 26.700 -38.794 -17.602 1.00 56.56 201 SER A CA 1
ATOM 1567 C C . SER A 1 201 ? 25.394 -38.012 -17.352 1.00 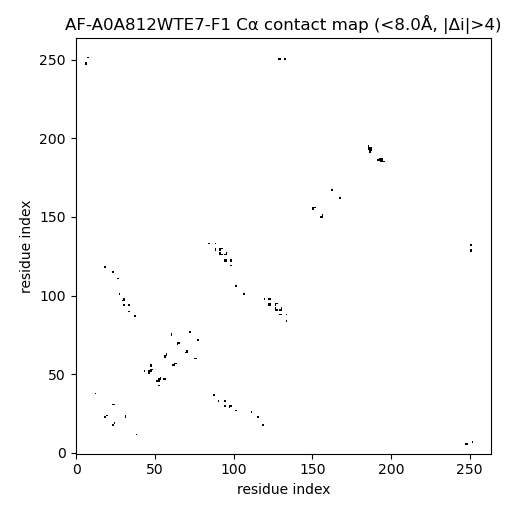56.56 201 SER A C 1
ATOM 1569 O O . SER A 1 201 ? 24.514 -38.537 -16.665 1.00 56.56 201 SER A O 1
ATOM 1571 N N . GLN A 1 202 ? 25.191 -36.816 -17.930 1.00 53.38 202 GLN A N 1
ATOM 1572 C CA . GLN A 1 202 ? 23.940 -36.048 -17.766 1.00 53.38 202 GLN A CA 1
ATOM 1573 C C . GLN A 1 202 ? 22.912 -36.220 -18.905 1.00 53.38 202 GLN A C 1
ATOM 1575 O O . GLN A 1 202 ? 21.745 -35.835 -18.753 1.00 53.38 202 GLN A O 1
ATOM 1580 N N . GLU A 1 203 ? 23.290 -36.845 -20.023 1.00 51.41 203 GLU A N 1
ATOM 1581 C CA . GLU A 1 203 ? 22.461 -36.927 -21.238 1.00 51.41 203 GLU A CA 1
ATOM 1582 C C . GLU A 1 203 ? 21.322 -37.970 -21.144 1.00 51.41 203 GLU A C 1
ATOM 1584 O O . GLU A 1 203 ? 20.267 -37.839 -21.778 1.00 51.41 203 GLU A O 1
ATOM 1589 N N . ILE A 1 204 ? 21.448 -38.950 -20.240 1.00 56.12 204 ILE A N 1
ATOM 1590 C CA . ILE A 1 204 ? 20.423 -39.986 -20.009 1.00 56.12 204 ILE A CA 1
ATOM 1591 C C . ILE A 1 204 ? 19.190 -39.426 -19.267 1.00 56.12 204 ILE A C 1
ATOM 1593 O O . ILE A 1 204 ? 18.082 -39.935 -19.430 1.00 56.12 204 ILE A O 1
ATOM 1597 N N . SER A 1 205 ? 19.327 -38.336 -18.500 1.00 54.59 205 SER A N 1
ATOM 1598 C CA . SER A 1 205 ? 18.199 -37.782 -17.726 1.00 54.59 205 SER A CA 1
ATOM 1599 C C . SER A 1 205 ? 17.334 -36.775 -18.498 1.00 54.59 205 SER A C 1
ATOM 1601 O O . SER A 1 205 ? 16.187 -36.545 -18.117 1.00 54.59 205 SER A O 1
ATOM 1603 N N . ARG A 1 206 ? 17.830 -36.175 -19.591 1.00 50.47 206 ARG A N 1
ATOM 1604 C CA . ARG A 1 206 ? 17.063 -35.186 -20.386 1.00 50.47 206 ARG A CA 1
ATOM 1605 C C . ARG A 1 206 ? 16.297 -35.789 -21.562 1.00 50.47 206 ARG A C 1
ATOM 1607 O O . ARG A 1 206 ? 15.275 -35.235 -21.966 1.00 50.47 206 ARG A O 1
ATOM 1614 N N . SER A 1 207 ? 16.723 -36.942 -22.068 1.00 51.97 207 SER A N 1
ATOM 1615 C CA . SER A 1 207 ? 16.085 -37.620 -23.204 1.00 51.97 207 SER A CA 1
ATOM 1616 C C . SER A 1 207 ? 14.727 -38.265 -22.868 1.00 51.97 207 SER A C 1
ATOM 1618 O O . SER A 1 207 ? 13.961 -38.582 -23.780 1.00 51.97 207 SER A O 1
ATOM 1620 N N . GLN A 1 208 ? 14.349 -38.381 -21.585 1.00 52.84 208 GLN A N 1
ATOM 1621 C CA . GLN A 1 208 ? 13.026 -38.889 -21.188 1.00 52.84 208 GLN A CA 1
ATOM 1622 C C . GLN A 1 208 ? 11.926 -37.818 -21.063 1.00 52.84 208 GLN A C 1
ATOM 1624 O O . GLN A 1 208 ? 10.746 -38.165 -21.123 1.00 52.84 208 GLN A O 1
ATOM 1629 N N . THR A 1 209 ? 12.249 -36.523 -20.970 1.00 52.16 209 THR A N 1
ATOM 1630 C CA . THR A 1 209 ? 11.233 -35.486 -20.670 1.00 52.16 209 THR A CA 1
ATOM 1631 C C . THR A 1 209 ? 10.647 -34.794 -21.911 1.00 52.16 209 THR A C 1
ATOM 1633 O O . THR A 1 209 ? 9.678 -34.051 -21.794 1.00 52.16 209 THR A O 1
ATOM 1636 N N . MET A 1 210 ? 11.175 -35.048 -23.116 1.00 45.97 210 MET A N 1
ATOM 1637 C CA . MET A 1 210 ? 10.763 -34.357 -24.357 1.00 45.97 210 MET A CA 1
ATOM 1638 C C . MET A 1 210 ? 9.848 -35.173 -25.295 1.00 45.97 210 MET A C 1
ATOM 1640 O O . MET A 1 210 ? 9.492 -34.694 -26.368 1.00 45.97 210 MET A O 1
ATOM 1644 N N . ARG A 1 211 ? 9.380 -36.373 -24.916 1.00 45.69 211 ARG A N 1
ATOM 1645 C CA . ARG A 1 211 ? 8.337 -37.099 -25.680 1.00 45.69 211 ARG A CA 1
ATOM 1646 C C . ARG A 1 211 ? 6.929 -36.800 -25.162 1.00 45.69 211 ARG A C 1
ATOM 1648 O O . ARG A 1 211 ? 6.253 -37.696 -24.667 1.00 45.69 211 ARG A O 1
ATOM 1655 N N . LYS A 1 212 ? 6.471 -35.553 -25.282 1.00 45.47 212 LYS A N 1
ATOM 1656 C CA . LYS A 1 212 ? 5.035 -35.222 -25.400 1.00 45.47 212 LYS A CA 1
ATOM 1657 C C . LYS A 1 212 ? 4.860 -33.733 -25.700 1.00 45.47 212 LYS A C 1
ATOM 1659 O O . LYS A 1 212 ? 4.537 -32.946 -24.821 1.00 45.47 212 LYS A O 1
ATOM 1664 N N . SER A 1 213 ? 5.029 -33.362 -26.964 1.00 42.91 213 SER A N 1
ATOM 1665 C CA . SER A 1 213 ? 4.303 -32.215 -27.509 1.00 42.91 213 SER A CA 1
ATOM 1666 C C . SER A 1 213 ? 3.835 -32.541 -28.930 1.00 42.91 213 SER A C 1
ATOM 1668 O O . SER A 1 213 ? 4.628 -33.080 -29.705 1.00 42.91 213 SER A O 1
ATOM 1670 N N . PRO A 1 214 ? 2.545 -32.320 -29.243 1.00 50.22 214 PRO A N 1
ATOM 1671 C CA . PRO A 1 214 ? 1.931 -32.699 -30.511 1.00 50.22 214 PRO A CA 1
ATOM 1672 C C . PRO A 1 214 ? 2.288 -31.718 -31.644 1.00 50.22 214 PRO A C 1
ATOM 1674 O O . PRO A 1 214 ? 2.715 -30.594 -31.369 1.00 50.22 214 PRO A O 1
ATOM 1677 N N . PRO A 1 215 ? 2.112 -32.132 -32.911 1.00 55.22 215 PRO A N 1
ATOM 1678 C CA . PRO A 1 215 ? 2.572 -31.375 -34.064 1.00 55.22 215 PRO A CA 1
ATOM 1679 C C . PRO A 1 215 ? 1.522 -30.393 -34.614 1.00 55.22 215 PRO A C 1
ATOM 1681 O O . PRO A 1 215 ? 0.321 -30.608 -34.477 1.00 55.22 215 PRO A O 1
ATOM 1684 N N . HIS A 1 216 ? 2.054 -29.395 -35.328 1.00 44.41 216 HIS A N 1
ATOM 1685 C CA . HIS A 1 216 ? 1.458 -28.568 -36.388 1.00 44.41 216 HIS A CA 1
ATOM 1686 C C . HIS A 1 216 ? 0.260 -27.655 -36.078 1.00 44.41 216 HIS A C 1
ATOM 1688 O O . HIS A 1 216 ? -0.855 -28.109 -35.842 1.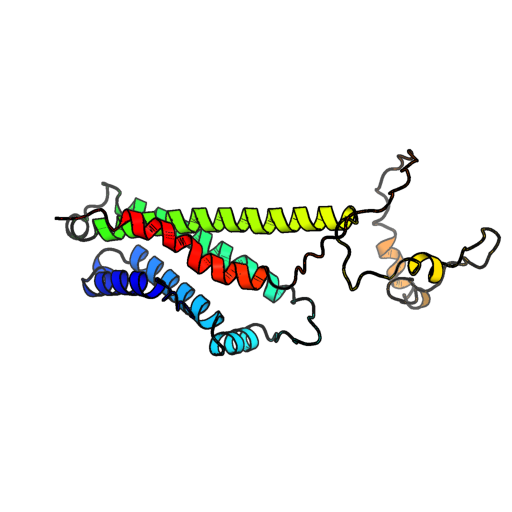00 44.41 216 HIS A O 1
ATOM 1694 N N . LEU A 1 217 ? 0.464 -26.355 -36.338 1.00 43.56 217 LEU A N 1
ATOM 1695 C CA . LEU A 1 217 ? -0.309 -25.678 -37.385 1.00 43.56 217 LEU A CA 1
ATOM 1696 C C . LEU A 1 217 ? 0.475 -24.486 -37.966 1.00 43.56 217 LEU A C 1
ATOM 1698 O O . LEU A 1 217 ? 0.684 -23.473 -37.302 1.00 43.56 217 LEU A O 1
ATOM 1702 N N . ASP A 1 218 ? 0.898 -24.644 -39.218 1.00 46.62 218 ASP A N 1
ATOM 1703 C CA . ASP A 1 218 ? 1.383 -23.587 -40.103 1.00 46.62 218 ASP A CA 1
ATOM 1704 C C . ASP A 1 218 ? 0.198 -22.807 -40.682 1.00 46.62 218 ASP A C 1
ATOM 1706 O O . ASP A 1 218 ? -0.803 -23.435 -41.030 1.00 46.62 218 ASP A O 1
ATOM 1710 N N . SER A 1 219 ? 0.330 -21.478 -40.831 1.00 43.72 219 SER A N 1
ATOM 1711 C CA . SER A 1 219 ? -0.065 -20.650 -42.003 1.00 43.72 219 SER A CA 1
ATOM 1712 C C . SER A 1 219 ? -0.492 -19.202 -41.668 1.00 43.72 219 SER A C 1
ATOM 1714 O O . SER A 1 219 ? -1.064 -18.935 -40.616 1.00 43.72 219 SER A O 1
ATOM 1716 N N . LEU A 1 220 ? -0.232 -18.312 -42.650 1.00 39.94 220 LEU A N 1
ATOM 1717 C CA . LEU A 1 220 ? -0.573 -16.876 -42.819 1.00 39.94 220 LEU A CA 1
ATOM 1718 C C . LEU A 1 220 ? 0.399 -15.874 -42.162 1.00 39.94 220 LEU A C 1
ATOM 1720 O O . LEU A 1 220 ? 0.389 -15.690 -40.953 1.00 39.94 220 LEU A O 1
ATOM 1724 N N . GLN A 1 221 ? 1.355 -15.233 -42.851 1.00 43.22 221 GLN A N 1
ATOM 1725 C CA . GLN A 1 221 ? 1.431 -14.591 -44.183 1.00 43.22 221 GLN A CA 1
ATOM 1726 C C . GLN A 1 221 ? 0.716 -13.221 -44.270 1.00 43.22 221 GLN A C 1
ATOM 1728 O O . GLN A 1 221 ? -0.502 -13.123 -44.162 1.00 43.22 221 GLN A O 1
ATOM 1733 N N . SER A 1 222 ? 1.531 -12.193 -44.560 1.00 42.69 222 SER A N 1
ATOM 1734 C CA . SER A 1 222 ? 1.246 -10.785 -44.917 1.00 42.69 222 SER A CA 1
ATOM 1735 C C . SER A 1 222 ? 0.865 -9.793 -43.798 1.00 42.69 222 SER A C 1
ATOM 1737 O O . SER A 1 222 ? -0.218 -9.835 -43.227 1.00 42.69 222 SER A O 1
ATOM 1739 N N . LEU A 1 223 ? 1.756 -8.825 -43.548 1.00 34.38 223 LEU A N 1
ATOM 1740 C CA . LEU A 1 223 ? 1.471 -7.557 -42.863 1.00 34.38 223 LEU A CA 1
ATOM 1741 C C . LEU A 1 223 ? 2.026 -6.418 -43.741 1.00 34.38 223 LEU A C 1
ATOM 1743 O O . LEU A 1 223 ? 3.173 -6.528 -44.181 1.00 34.38 223 LEU A O 1
ATOM 1747 N N . PRO A 1 224 ? 1.234 -5.371 -44.041 1.00 45.84 224 PRO A N 1
ATOM 1748 C CA . PRO A 1 224 ? 1.643 -4.287 -44.920 1.00 45.84 224 PRO A CA 1
ATOM 1749 C C . PRO A 1 224 ? 2.418 -3.188 -44.181 1.00 45.84 224 PRO A C 1
ATOM 1751 O O . PRO A 1 224 ? 2.423 -3.099 -42.952 1.00 45.84 224 PRO A O 1
ATOM 1754 N N . GLU A 1 225 ? 3.061 -2.360 -45.000 1.00 39.75 225 GLU A N 1
ATOM 1755 C CA . GLU A 1 225 ? 3.827 -1.155 -44.686 1.00 39.75 225 GLU A CA 1
ATOM 1756 C C . GLU A 1 225 ? 3.201 -0.285 -43.589 1.00 39.75 225 GLU A C 1
ATOM 1758 O O . GLU A 1 225 ? 2.062 0.172 -43.690 1.00 39.75 225 GLU A O 1
ATOM 1763 N N . CYS A 1 226 ? 3.998 0.015 -42.563 1.00 30.58 226 CYS A N 1
ATOM 1764 C CA . CYS A 1 226 ? 3.659 1.009 -41.555 1.00 30.58 226 CYS A CA 1
ATOM 1765 C C . CYS A 1 226 ? 4.311 2.340 -41.950 1.00 30.58 226 CYS A C 1
ATOM 1767 O O . CYS A 1 226 ? 5.476 2.606 -41.654 1.00 30.58 226 CYS A O 1
ATOM 1769 N N . THR A 1 227 ? 3.555 3.163 -42.674 1.00 37.94 227 THR A N 1
ATOM 1770 C CA . THR A 1 227 ? 3.923 4.543 -42.993 1.00 37.94 227 THR A CA 1
ATOM 1771 C C . THR A 1 227 ? 3.982 5.407 -41.738 1.00 37.94 227 THR A C 1
ATOM 1773 O O . THR A 1 227 ? 3.112 5.371 -40.869 1.00 37.94 227 THR A O 1
ATOM 1776 N N . SER A 1 228 ? 5.023 6.226 -41.704 1.00 40.12 228 SER A N 1
ATOM 1777 C CA . SER A 1 228 ? 5.353 7.223 -40.699 1.00 40.12 228 SER A CA 1
ATOM 1778 C C . SER A 1 228 ? 4.278 8.303 -40.517 1.00 40.12 228 SER A C 1
ATOM 1780 O O . SER A 1 228 ? 3.733 8.819 -41.492 1.00 40.12 228 SER A O 1
ATOM 1782 N N . LYS A 1 229 ? 4.043 8.683 -39.248 1.00 39.22 229 LYS A N 1
ATOM 1783 C CA . LYS A 1 229 ? 3.852 10.055 -38.708 1.00 39.22 229 LYS A CA 1
ATOM 1784 C C . LYS A 1 229 ? 2.955 10.039 -37.462 1.00 39.22 229 LYS A C 1
ATOM 1786 O O . LYS A 1 229 ? 1.746 9.923 -37.592 1.00 39.22 229 LYS A O 1
ATOM 1791 N N . LEU A 1 230 ? 3.539 10.264 -36.280 1.00 33.62 230 LEU A N 1
ATOM 1792 C CA . LEU A 1 230 ? 3.184 11.360 -35.357 1.00 33.62 230 LEU A CA 1
ATOM 1793 C C . LEU A 1 230 ? 4.066 11.274 -34.101 1.00 33.62 230 LEU A C 1
ATOM 1795 O O . LEU A 1 230 ? 4.027 10.298 -33.358 1.00 33.62 230 LEU A O 1
ATOM 1799 N N . SER A 1 231 ? 4.872 12.310 -33.882 1.00 34.00 231 SER A N 1
ATOM 1800 C CA . SER A 1 231 ? 5.766 12.436 -32.734 1.00 34.00 231 SER A CA 1
ATOM 1801 C C . SER A 1 231 ? 5.032 13.101 -31.572 1.00 34.00 231 SER A C 1
ATOM 1803 O O . SER A 1 231 ? 4.694 14.280 -31.652 1.00 34.00 231 SER A O 1
ATOM 1805 N N . THR A 1 232 ? 4.845 12.361 -30.478 1.00 35.00 232 THR A N 1
ATOM 1806 C CA . THR A 1 232 ? 4.583 12.947 -29.159 1.00 35.00 232 THR A CA 1
ATOM 1807 C C . THR A 1 232 ? 5.433 12.212 -28.127 1.00 35.00 232 THR A C 1
ATOM 1809 O O . THR A 1 232 ? 5.154 11.080 -27.737 1.00 35.00 232 THR A O 1
ATOM 1812 N N . VAL A 1 233 ? 6.518 12.859 -27.702 1.00 35.41 233 VAL A N 1
ATOM 1813 C CA . VAL A 1 233 ? 7.491 12.325 -26.742 1.00 35.41 233 VAL A CA 1
ATOM 1814 C C . VAL A 1 233 ? 6.882 12.317 -25.337 1.00 35.41 233 VAL A C 1
ATOM 1816 O O . VAL A 1 233 ? 6.835 13.345 -24.662 1.00 35.41 233 VAL A O 1
ATOM 1819 N N . VAL A 1 234 ? 6.446 11.149 -24.859 1.00 37.12 234 VAL A N 1
ATOM 1820 C CA . VAL A 1 234 ? 6.041 10.956 -23.458 1.00 37.12 234 VAL A CA 1
ATOM 1821 C C . VAL A 1 234 ? 7.236 10.438 -22.657 1.00 37.12 234 VAL A C 1
ATOM 1823 O O . VAL A 1 234 ? 7.641 9.280 -22.750 1.00 37.12 234 VAL A O 1
ATOM 1826 N N . ARG A 1 235 ? 7.822 11.312 -21.834 1.00 33.56 235 ARG A N 1
ATOM 1827 C CA . ARG A 1 235 ? 8.941 10.989 -20.937 1.00 33.56 235 ARG A CA 1
ATOM 1828 C C . ARG A 1 235 ? 8.427 10.186 -19.726 1.00 33.56 235 ARG A C 1
ATOM 1830 O O . ARG A 1 235 ? 8.202 10.731 -18.650 1.00 33.56 235 ARG A O 1
ATOM 1837 N N . CYS A 1 236 ? 8.243 8.874 -19.884 1.00 35.78 236 CYS A N 1
ATOM 1838 C CA . CYS A 1 236 ? 7.781 7.950 -18.833 1.00 35.78 236 CYS A CA 1
ATOM 1839 C C . CYS A 1 236 ? 8.882 7.591 -17.811 1.00 35.78 236 CYS A C 1
ATOM 1841 O O . CYS A 1 236 ? 9.226 6.429 -17.611 1.00 35.78 236 CYS A O 1
ATOM 1843 N N . LYS A 1 237 ? 9.449 8.588 -17.127 1.00 32.50 237 LYS A N 1
ATOM 1844 C CA . LYS A 1 237 ? 10.439 8.374 -16.060 1.00 32.50 237 LYS A CA 1
ATOM 1845 C C . LYS A 1 237 ? 10.022 9.157 -14.815 1.00 32.50 237 LYS A C 1
ATOM 1847 O O . LYS A 1 237 ? 10.605 10.196 -14.562 1.00 32.50 237 LYS A O 1
ATOM 1852 N N . CYS A 1 238 ? 8.957 8.710 -14.122 1.00 34.03 238 CYS A N 1
ATOM 1853 C CA . CYS A 1 238 ? 8.640 9.066 -12.713 1.00 34.03 238 CYS A CA 1
ATOM 1854 C C . CYS A 1 238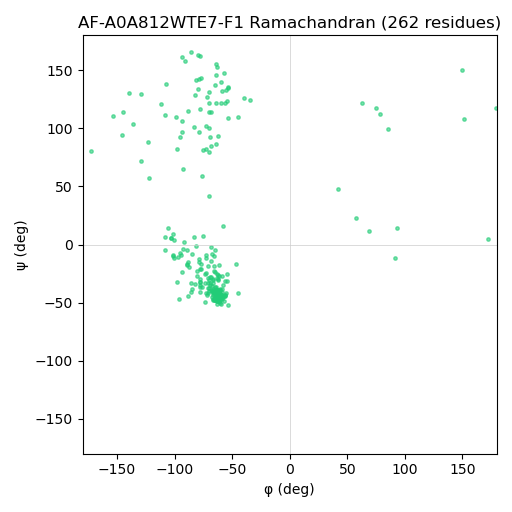 ? 7.274 8.593 -12.158 1.00 34.03 238 CYS A C 1
ATOM 1856 O O . CYS A 1 238 ? 6.943 8.936 -11.024 1.00 34.03 238 CYS A O 1
ATOM 1858 N N . HIS A 1 239 ? 6.450 7.813 -12.870 1.00 37.06 239 HIS A N 1
ATOM 1859 C CA . HIS A 1 239 ? 5.082 7.572 -12.375 1.00 37.06 239 HIS A CA 1
ATOM 1860 C C . HIS A 1 239 ? 4.987 6.677 -11.124 1.00 37.06 239 HIS A C 1
ATOM 1862 O O . HIS A 1 239 ? 4.099 6.896 -10.307 1.00 37.06 239 HIS A O 1
ATOM 1868 N N . LEU A 1 240 ? 5.912 5.739 -10.887 1.00 37.50 240 LEU A N 1
ATOM 1869 C CA . LEU A 1 240 ? 5.799 4.822 -9.739 1.00 37.50 240 LEU A CA 1
ATOM 1870 C C . LEU A 1 240 ? 6.102 5.489 -8.379 1.00 37.50 240 LEU A C 1
ATOM 1872 O O . LEU A 1 240 ? 5.460 5.164 -7.384 1.00 37.50 240 LEU A O 1
ATOM 1876 N N . GLN A 1 241 ? 7.017 6.468 -8.331 1.00 38.72 241 GLN A N 1
ATOM 1877 C CA . GLN A 1 241 ? 7.235 7.287 -7.125 1.00 38.72 241 GLN A CA 1
ATOM 1878 C C . GLN A 1 241 ? 6.156 8.367 -6.950 1.00 38.72 241 GLN A C 1
ATOM 1880 O O . GLN A 1 241 ? 5.822 8.726 -5.820 1.00 38.72 241 GLN A O 1
ATOM 1885 N N . PHE A 1 242 ? 5.577 8.863 -8.050 1.00 34.88 242 PHE A N 1
ATOM 1886 C CA . PHE A 1 242 ? 4.477 9.826 -8.006 1.00 34.88 242 PHE A CA 1
ATOM 1887 C C . PHE A 1 242 ? 3.180 9.177 -7.499 1.00 34.88 242 PHE A C 1
ATOM 1889 O O . PHE A 1 242 ? 2.499 9.753 -6.656 1.00 34.88 242 PHE A O 1
ATOM 1896 N N . PHE A 1 243 ? 2.884 7.940 -7.910 1.00 36.97 243 PHE A N 1
ATOM 1897 C CA . PHE A 1 243 ? 1.685 7.220 -7.475 1.00 36.97 243 PHE A CA 1
ATOM 1898 C C . PHE A 1 243 ? 1.673 6.914 -5.976 1.00 36.97 243 PHE A C 1
ATOM 1900 O O . PHE A 1 243 ? 0.626 7.068 -5.364 1.00 36.97 243 PHE A O 1
ATOM 1907 N N . GLY A 1 244 ? 2.816 6.598 -5.353 1.00 40.81 244 GLY A N 1
ATOM 1908 C CA . GLY A 1 244 ? 2.904 6.455 -3.891 1.00 40.81 244 GLY A CA 1
ATOM 1909 C C . GLY A 1 244 ? 2.613 7.755 -3.124 1.00 40.81 244 GLY A C 1
ATOM 1910 O O . GLY A 1 244 ? 2.086 7.715 -2.016 1.00 40.81 244 GLY A O 1
ATOM 1911 N N . ARG A 1 245 ? 2.895 8.921 -3.726 1.00 40.91 245 ARG A N 1
ATOM 1912 C CA . ARG A 1 245 ? 2.554 10.241 -3.161 1.00 40.91 245 ARG A CA 1
ATOM 1913 C C . ARG A 1 245 ? 1.100 10.640 -3.436 1.00 40.91 245 ARG A C 1
ATOM 1915 O O . ARG A 1 245 ? 0.478 11.263 -2.581 1.00 40.91 245 ARG A O 1
ATOM 1922 N N . VAL A 1 246 ? 0.542 10.253 -4.585 1.00 41.28 246 VAL A N 1
ATOM 1923 C CA . VAL A 1 246 ? -0.877 10.461 -4.934 1.00 41.28 246 VAL A CA 1
ATOM 1924 C C . VAL A 1 246 ? -1.797 9.553 -4.107 1.00 41.28 246 VAL A C 1
ATOM 1926 O O . VAL A 1 246 ? -2.860 10.002 -3.692 1.00 41.28 246 VAL A O 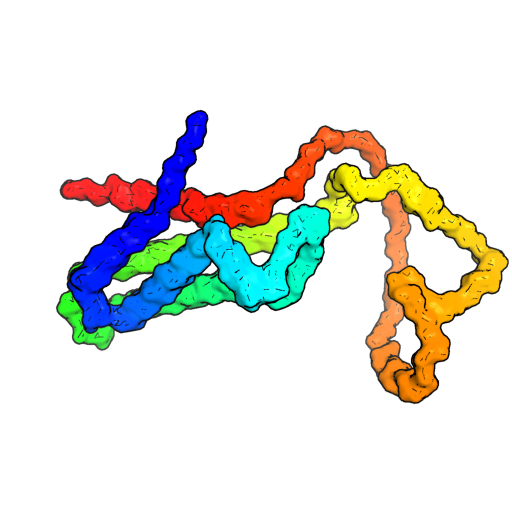1
ATOM 1929 N N . LEU A 1 247 ? -1.354 8.340 -3.755 1.00 43.69 247 LEU A N 1
ATOM 1930 C CA . LEU A 1 247 ? -2.050 7.404 -2.857 1.00 43.69 247 LEU A CA 1
ATOM 1931 C C . LEU A 1 247 ? -2.310 7.978 -1.460 1.00 43.69 247 LEU A C 1
ATOM 1933 O O . LEU A 1 247 ? -3.268 7.585 -0.818 1.00 43.69 247 LEU A O 1
ATOM 1937 N N . MET A 1 248 ? -1.488 8.919 -0.993 1.00 41.88 248 MET A N 1
ATOM 1938 C CA . MET A 1 248 ? -1.704 9.615 0.285 1.00 41.88 248 MET A CA 1
ATOM 1939 C C . MET A 1 248 ? -2.557 10.884 0.127 1.00 41.88 248 MET A C 1
ATOM 1941 O O . MET A 1 248 ? -3.088 11.394 1.109 1.00 41.88 248 MET A O 1
ATOM 1945 N N . ALA A 1 249 ? -2.691 11.408 -1.096 1.00 37.00 249 ALA A N 1
ATOM 1946 C CA . ALA A 1 249 ? -3.404 12.652 -1.381 1.00 37.00 249 ALA A CA 1
ATOM 1947 C C . ALA A 1 249 ? -4.848 12.436 -1.875 1.00 37.00 249 ALA A C 1
ATOM 1949 O O . ALA A 1 249 ? -5.704 13.266 -1.588 1.00 37.00 249 ALA A O 1
ATOM 1950 N N . GLY A 1 250 ? -5.128 11.346 -2.603 1.00 33.31 250 GLY A N 1
ATOM 1951 C CA . GLY A 1 250 ? -6.439 11.079 -3.218 1.00 33.31 250 GLY A CA 1
ATOM 1952 C C . GLY A 1 250 ? -7.509 10.569 -2.247 1.00 33.31 250 GLY A C 1
ATOM 1953 O O . GLY A 1 250 ? -8.671 10.925 -2.376 1.00 33.31 250 GLY A O 1
ATOM 1954 N N . VAL A 1 251 ? -7.111 9.820 -1.216 1.00 40.31 251 VAL A N 1
ATOM 1955 C CA . VAL A 1 251 ? -8.000 9.283 -0.156 1.00 40.31 251 VAL A CA 1
ATOM 1956 C C . VAL A 1 251 ? -8.611 10.385 0.710 1.00 40.31 251 VAL A C 1
ATOM 1958 O O . VAL A 1 251 ? -9.598 10.180 1.406 1.00 40.31 251 VAL A O 1
ATOM 1961 N N . PHE A 1 252 ? -8.009 11.570 0.674 1.00 39.75 252 PHE A N 1
ATOM 1962 C CA . PHE A 1 252 ? -8.250 12.622 1.647 1.00 39.75 252 PHE A CA 1
ATOM 1963 C C . PHE A 1 252 ? -9.173 13.744 1.180 1.00 39.75 252 PHE A C 1
ATOM 1965 O O . PHE A 1 252 ? -9.576 14.557 2.007 1.00 39.75 252 PHE A O 1
ATOM 1972 N N . TRP A 1 253 ? -9.528 13.792 -0.105 1.00 33.12 253 TRP A N 1
ATOM 1973 C CA . TRP A 1 253 ? -10.441 14.819 -0.614 1.00 33.12 253 TRP A CA 1
ATOM 1974 C C . TRP A 1 253 ? -11.911 14.516 -0.269 1.00 33.12 253 TRP A C 1
ATOM 1976 O O . TRP A 1 253 ? -12.648 15.420 0.104 1.00 33.12 253 TRP A O 1
ATOM 1986 N N . GLU A 1 254 ? -12.316 13.243 -0.288 1.00 36.38 254 GLU A N 1
ATOM 1987 C CA . GLU A 1 254 ? -13.708 12.827 -0.035 1.00 36.38 254 GLU A CA 1
ATOM 1988 C C . GLU A 1 254 ? -14.080 12.826 1.463 1.00 36.38 254 GLU A C 1
ATOM 1990 O O . GLU A 1 254 ? -15.194 13.186 1.838 1.00 36.38 254 GLU A O 1
ATOM 1995 N N . PHE A 1 255 ? -13.136 12.526 2.365 1.00 32.28 255 PHE A N 1
ATOM 1996 C CA . PHE A 1 255 ? -13.413 12.489 3.813 1.00 32.28 255 PHE A CA 1
ATOM 1997 C C . PHE A 1 255 ? -13.649 13.880 4.433 1.00 32.28 255 PHE A C 1
ATOM 1999 O O . PHE A 1 255 ? -14.228 13.998 5.512 1.00 32.28 255 PHE A O 1
ATOM 2006 N N . GLN A 1 256 ? -13.231 14.947 3.747 1.00 29.66 256 GLN A N 1
ATOM 2007 C CA . GLN A 1 256 ? -13.450 16.323 4.193 1.00 29.66 256 GLN A CA 1
ATOM 2008 C C . GLN A 1 256 ? -14.877 16.821 3.899 1.00 29.66 256 GLN A C 1
ATOM 2010 O O . GLN A 1 256 ? -15.305 17.803 4.498 1.00 29.66 256 GLN A O 1
ATOM 2015 N N . ILE A 1 257 ? -15.631 16.124 3.039 1.00 35.72 257 ILE A N 1
ATOM 2016 C CA . ILE A 1 257 ? -17.040 16.434 2.755 1.00 35.72 257 ILE A CA 1
ATOM 2017 C C . ILE A 1 257 ? -17.961 15.749 3.779 1.00 35.72 257 ILE A C 1
ATOM 2019 O O . ILE A 1 257 ? -18.958 16.334 4.189 1.00 35.72 257 ILE A O 1
ATOM 2023 N N . ALA A 1 258 ? -17.591 14.562 4.275 1.00 34.38 258 ALA A N 1
ATOM 2024 C CA . ALA A 1 258 ? -18.422 13.801 5.212 1.00 34.38 258 ALA A CA 1
ATOM 2025 C C . ALA A 1 258 ? -18.371 14.316 6.667 1.00 34.38 258 ALA A C 1
ATOM 2027 O O . ALA A 1 258 ? -19.386 14.299 7.351 1.00 34.38 258 ALA A O 1
ATOM 2028 N N . CYS A 1 259 ? -17.227 14.822 7.147 1.00 32.16 259 CYS A N 1
ATOM 2029 C CA . CYS A 1 259 ? -17.091 15.286 8.540 1.00 32.16 259 CYS A CA 1
ATOM 2030 C C . CYS A 1 259 ? -17.399 16.781 8.759 1.00 32.16 259 CYS A C 1
ATOM 2032 O O . CYS A 1 259 ? -17.258 17.269 9.877 1.00 32.16 259 CYS A O 1
ATOM 2034 N N . CYS A 1 260 ? -17.793 17.524 7.719 1.00 32.31 260 CYS A N 1
ATOM 2035 C CA . CYS A 1 260 ? -18.161 18.943 7.834 1.00 32.31 260 CYS A CA 1
ATOM 2036 C C . CYS A 1 260 ? -19.679 19.191 7.844 1.00 32.31 260 CYS A C 1
ATOM 2038 O O . CYS A 1 260 ? -20.085 20.349 7.783 1.00 32.31 260 CYS A O 1
ATOM 2040 N N . HIS A 1 261 ? -20.507 18.142 7.941 1.00 31.53 261 HIS A N 1
ATOM 2041 C CA . HIS A 1 261 ? -21.969 18.270 7.934 1.00 31.53 261 HIS A CA 1
ATOM 2042 C C . HIS A 1 261 ? -22.660 18.016 9.286 1.00 31.53 261 HIS A C 1
ATOM 2044 O O . HIS A 1 261 ? -23.886 18.057 9.351 1.00 31.53 261 HIS A O 1
ATOM 2050 N N . GLU A 1 262 ? -21.895 17.837 10.366 1.00 31.42 262 GLU A N 1
ATOM 2051 C CA . GLU A 1 262 ? -22.406 17.908 11.741 1.00 31.42 262 GLU A CA 1
ATOM 2052 C C . GLU A 1 262 ? -22.102 19.300 12.311 1.00 31.42 262 GLU A C 1
ATOM 2054 O O . GLU A 1 262 ? -21.084 19.541 12.964 1.00 31.42 262 GLU A O 1
ATOM 2059 N N . GLY A 1 263 ? -22.973 20.251 11.968 1.00 31.25 263 GLY A N 1
ATOM 2060 C CA . GLY A 1 263 ? -23.214 21.427 12.803 1.00 31.25 263 GLY A CA 1
ATOM 2061 C C . GLY A 1 263 ? -24.153 21.062 13.966 1.00 31.25 263 GLY A C 1
ATOM 2062 O O . GLY A 1 263 ? -24.776 20.003 13.902 1.00 31.25 263 GLY A O 1
ATOM 2063 N N . PRO A 1 264 ? -24.219 21.901 15.015 1.00 37.56 264 PRO A N 1
ATOM 2064 C CA . PRO A 1 264 ? -25.013 21.650 16.222 1.00 37.56 264 PRO A CA 1
ATOM 2065 C C . PRO A 1 264 ? -26.510 21.460 15.955 1.00 37.56 264 PRO A C 1
ATOM 2067 O O . PRO A 1 264 ? -27.023 22.063 14.983 1.00 37.56 264 PRO A O 1
#

Solvent-accessible surface area (backbone atoms only — not comparable to full-atom values): 16829 Å² total; per-residue (Å²): 134,87,80,76,75,74,71,65,66,62,54,59,53,48,55,47,51,52,47,50,73,74,52,45,62,82,71,37,60,67,64,46,50,48,48,52,53,52,50,51,52,50,51,50,56,53,37,48,76,36,79,66,22,48,52,53,47,25,68,77,63,76,52,76,88,46,87,89,58,78,66,82,79,53,69,69,59,54,49,50,68,52,47,52,59,53,48,53,46,52,50,34,52,50,46,47,51,50,52,53,57,75,67,42,91,86,59,96,56,76,82,53,47,78,85,38,45,70,57,51,52,49,49,46,53,50,33,51,52,50,44,55,50,50,52,52,51,50,51,49,54,54,49,48,54,50,50,51,52,50,37,52,75,70,62,72,64,79,52,99,82,48,79,58,90,61,50,63,66,74,69,51,78,87,80,56,94,81,53,85,73,78,53,81,64,59,41,44,93,86,78,67,48,60,64,82,76,62,61,78,83,59,58,75,73,59,72,72,75,71,84,81,76,87,84,87,85,90,85,85,86,90,83,82,87,84,79,90,87,84,92,76,91,75,83,88,78,59,65,76,70,48,48,64,56,44,64,68,54,63,72,55,64,63,59,61,64,68,72,68,71,79,70,136

Foldseek 3Di:
DPPPPPQCVVVVVVVVVVVVVVPVCVQDVQLVVLVVVVVVLVVLLVCCVDPNNLVVCCVVQVDDQDPVDRDDDDPVVV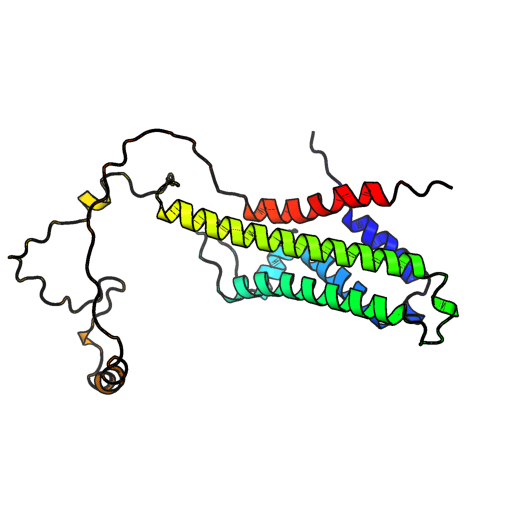VVVVVSLVVLLVSLVVSLVSLVVSPDPPDPPVPNCPVCVVVSVVSNVVSVLSNVLSVVVVCVVVVVVVVVVVCVVVVVDDDPPPDPPCNVVVPDDPDDPPPPPVPPDLADPPPRDGVPPPDPVVPVPPVPPPPDDDDDDDDDDDDDDDDDDDDDDDPPPDVVVVVSVVSSVVSPPVVVVVVVPDDD